Protein AF-0000000076656891 (afdb_homodimer)

Foldseek 3Di:
DDDVVLLVVLLVVLVVLLVLLVCLLVPVPVSCVLLVFDQDDDDVVNVVSNVCSNVSSVVSNVLSVVLNVQSVVVQLLSNLVSLVVVLVVLVVVLCCCCPVRNDRNCVSVVCNVVSVVSSCVSNPVD/DDDVVLLVVLLVVLVVLLVLLVCLLPPVPVSCVLLVFDQDDDDVVNVVSNVCSNVSSVVSNVLSVVLNVQSVVVQLLSNLVSLVVVLVVLVVVLCCCCPVRNDRNCVSVVCNVVSVVSSCVSNPVD

Secondary structure (DSSP, 8-state):
---HHHHHHHHHHHHHHHHHHHHHHH-HHHHHHHTT-----SHHHHHHHHHHHHHHHHHHHHHHHHHHHHHTT--HHHHHHHHHHHHHHHHHHHHIIIIIISS-THHHHTHHHHHHHHHHHHTT--/---HHHHHHHHHHHHHHHHHHHHHHH-HHHHHHHTT-----SHHHHHHHHHHHHHHHHHHHHHHHHHHHHHTT--HHHHHHHHHHHHHHHHHHHHIIIIIISS-THHHHTHHHHHHHHHHHHTT--

InterPro domains:
  IPR025363 Protein of unknown function DUF4267 [PF14087] (14-121)

Organism: Fusarium proliferatum (strain ET1) (NCBI:txid1227346)

Sequence (252 aa):
MSHPIIFNGSLGLGLMIVGLGLNAILRPNDHLQRLEFPIPTEPLAKKFSLALMRIWGIRNITVGVLISIIWTIGDENLMAKALSAALAMPITDGFVSRIIIGGGETQHWVFPPLLVVMIVGLFGYFMSHPIIFNGSLGLGLMIVGLGLNAILRPNDHLQRLEFPIPTEPLAKKFSLALMRIWGIRNITVGVLISIIWTIGDENLMAKALSAALAMPITDGFVSRIIIGGGETQHWVFPPLLVVMIVGLFGYF

Structure (mmCIF, N/CA/C/O backbone):
data_AF-0000000076656891-model_v1
#
loop_
_entity.id
_entity.type
_entity.pdbx_description
1 polymer 'Related to integral membrane protein'
#
loop_
_atom_site.group_PDB
_atom_site.id
_atom_site.type_symbol
_atom_site.label_atom_id
_atom_site.label_alt_id
_atom_site.label_comp_id
_atom_site.label_asym_id
_atom_site.label_entity_id
_atom_site.label_seq_id
_atom_site.pdbx_PDB_ins_code
_atom_site.Cartn_x
_atom_site.Cartn_y
_atom_site.Cartn_z
_atom_site.occupancy
_atom_site.B_iso_or_equiv
_atom_site.auth_seq_id
_atom_site.auth_comp_id
_atom_site.auth_asym_id
_atom_site.auth_atom_id
_atom_site.pdbx_PDB_model_num
ATOM 1 N N . MET A 1 1 ? 18.641 -15.844 -19 1 81.94 1 MET A N 1
ATOM 2 C CA . MET A 1 1 ? 19.609 -16.078 -17.938 1 81.94 1 MET A CA 1
ATOM 3 C C . MET A 1 1 ? 18.969 -15.914 -16.578 1 81.94 1 MET A C 1
ATOM 5 O O . MET A 1 1 ? 18.078 -15.07 -16.391 1 81.94 1 MET A O 1
ATOM 9 N N . SER A 1 2 ? 19.234 -16.797 -15.688 1 92.88 2 SER A N 1
ATOM 10 C CA . SER A 1 2 ? 18.719 -16.75 -14.32 1 92.88 2 SER A CA 1
ATOM 11 C C . SER A 1 2 ? 19.5 -15.742 -13.477 1 92.88 2 SER A C 1
ATOM 13 O O . SER A 1 2 ? 20.688 -15.523 -13.703 1 92.88 2 SER A O 1
ATOM 15 N N . HIS A 1 3 ? 18.844 -15.016 -12.609 1 97.69 3 HIS A N 1
ATOM 16 C CA . HIS A 1 3 ? 19.438 -14.016 -11.727 1 97.69 3 HIS A CA 1
ATOM 17 C C . HIS A 1 3 ? 19.109 -14.32 -10.266 1 97.69 3 HIS A C 1
ATOM 19 O O . HIS A 1 3 ? 18.391 -13.562 -9.625 1 97.69 3 HIS A O 1
ATOM 25 N N . PRO A 1 4 ? 19.734 -15.367 -9.656 1 97.31 4 PRO A N 1
ATOM 26 C CA . PRO A 1 4 ? 19.359 -15.773 -8.297 1 97.31 4 PRO A CA 1
ATOM 27 C C . PRO A 1 4 ? 19.656 -14.695 -7.258 1 97.31 4 PRO A C 1
ATOM 29 O O . PRO A 1 4 ? 18.922 -14.562 -6.277 1 97.31 4 PRO A O 1
ATOM 32 N N . ILE A 1 5 ? 20.75 -13.992 -7.426 1 97.69 5 ILE A N 1
ATOM 33 C CA . ILE A 1 5 ? 21.078 -12.938 -6.473 1 97.69 5 ILE A CA 1
ATOM 34 C C . ILE A 1 5 ? 20.031 -11.844 -6.523 1 97.69 5 ILE A C 1
ATOM 36 O O . ILE A 1 5 ? 19.516 -11.406 -5.488 1 97.69 5 ILE A O 1
ATOM 40 N N . ILE A 1 6 ? 19.703 -11.383 -7.754 1 98.5 6 ILE A N 1
ATOM 41 C CA . ILE A 1 6 ? 18.688 -10.336 -7.922 1 98.5 6 ILE A CA 1
ATOM 42 C C . ILE A 1 6 ? 17.328 -10.844 -7.441 1 98.5 6 ILE A C 1
ATOM 44 O O . ILE A 1 6 ? 16.625 -10.141 -6.723 1 98.5 6 ILE A O 1
ATOM 48 N N . PHE A 1 7 ? 17.031 -12.078 -7.738 1 98.69 7 PHE A N 1
ATOM 49 C CA . PHE A 1 7 ? 15.742 -12.656 -7.363 1 98.69 7 PHE A CA 1
ATOM 50 C C . PHE A 1 7 ? 15.609 -12.734 -5.848 1 98.69 7 PHE A C 1
ATOM 52 O O . PHE A 1 7 ? 14.609 -12.281 -5.285 1 98.69 7 PHE A O 1
ATOM 59 N N . ASN A 1 8 ? 16.609 -13.266 -5.16 1 98.56 8 ASN A N 1
ATOM 60 C CA . ASN A 1 8 ? 16.547 -13.359 -3.707 1 98.56 8 ASN A CA 1
ATOM 61 C C . ASN A 1 8 ? 16.641 -11.984 -3.053 1 98.56 8 ASN A C 1
ATOM 63 O O . ASN A 1 8 ? 16.109 -11.773 -1.958 1 98.56 8 ASN A O 1
ATOM 67 N N . GLY A 1 9 ? 17.344 -11.023 -3.75 1 98.62 9 GLY A N 1
ATOM 68 C CA . GLY A 1 9 ? 17.359 -9.648 -3.291 1 98.62 9 GLY A CA 1
ATOM 69 C C . GLY A 1 9 ? 15.969 -9.023 -3.238 1 98.62 9 GLY A C 1
ATOM 70 O O . GLY A 1 9 ? 15.719 -8.141 -2.42 1 98.62 9 GLY A O 1
ATOM 71 N N . SER A 1 10 ? 15.07 -9.469 -4.117 1 98.56 10 SER A N 1
ATOM 72 C CA . SER A 1 10 ? 13.703 -8.969 -4.105 1 98.56 10 SER A CA 1
ATOM 73 C C . SER A 1 10 ? 13 -9.32 -2.799 1 98.56 10 SER A C 1
ATOM 75 O O . SER A 1 10 ? 12.18 -8.539 -2.303 1 98.56 10 SER A O 1
ATOM 77 N N . LEU A 1 11 ? 13.266 -10.523 -2.234 1 98.62 11 LEU A N 1
ATOM 78 C CA . LEU A 1 11 ? 12.75 -10.859 -0.912 1 98.62 11 LEU A CA 1
ATOM 79 C C . LEU A 1 11 ? 13.289 -9.898 0.141 1 98.62 11 LEU A C 1
ATOM 81 O O . LEU A 1 11 ? 12.555 -9.461 1.03 1 98.62 11 LEU A O 1
ATOM 85 N N . GLY A 1 12 ? 14.586 -9.617 0.028 1 98.44 12 GLY A N 1
ATOM 86 C CA . GLY A 1 12 ? 15.18 -8.633 0.92 1 98.44 12 GLY A CA 1
ATOM 87 C C . GLY A 1 12 ? 14.492 -7.285 0.87 1 98.44 12 GLY A C 1
ATOM 88 O O . GLY A 1 12 ? 14.242 -6.668 1.908 1 98.44 12 GLY A O 1
ATOM 89 N N . LEU A 1 13 ? 14.164 -6.836 -0.329 1 98.12 13 LEU A N 1
ATOM 90 C CA . LEU A 1 13 ? 13.461 -5.574 -0.501 1 98.12 13 LEU A CA 1
ATOM 91 C C . LEU A 1 13 ? 12.07 -5.641 0.121 1 98.12 13 LEU A C 1
ATOM 93 O O . LEU A 1 13 ? 11.625 -4.691 0.768 1 98.12 13 LEU A O 1
ATOM 97 N N . GLY A 1 14 ? 11.375 -6.773 -0.114 1 98.44 14 GLY A N 1
ATOM 98 C CA . GLY A 1 14 ? 10.078 -6.965 0.515 1 98.44 14 GLY A CA 1
ATOM 99 C C . GLY A 1 14 ? 10.133 -6.883 2.029 1 98.44 14 GLY A C 1
ATOM 100 O O . GLY A 1 14 ? 9.305 -6.211 2.648 1 98.44 14 GLY A O 1
ATOM 101 N N . LEU A 1 15 ? 11.102 -7.504 2.631 1 98.69 15 LEU A N 1
ATOM 102 C CA . LEU A 1 15 ? 11.242 -7.508 4.082 1 98.69 15 LEU A CA 1
ATOM 103 C C . LEU A 1 15 ? 11.641 -6.125 4.594 1 98.69 15 LEU A C 1
ATOM 105 O O . LEU A 1 15 ? 11.227 -5.719 5.68 1 98.69 15 LEU A O 1
ATOM 109 N N . MET A 1 16 ? 12.469 -5.457 3.826 1 98.25 16 MET A N 1
ATOM 110 C CA . MET A 1 16 ? 12.836 -4.09 4.188 1 98.25 16 MET A CA 1
ATOM 111 C C . MET A 1 16 ? 11.602 -3.193 4.246 1 98.25 16 MET A C 1
ATOM 113 O O . MET A 1 16 ? 11.438 -2.414 5.188 1 98.25 16 MET A O 1
ATOM 117 N N . ILE A 1 17 ? 10.75 -3.334 3.262 1 98.38 17 ILE A N 1
ATOM 118 C CA . ILE A 1 17 ? 9.562 -2.49 3.209 1 98.38 17 ILE A CA 1
ATOM 119 C C . ILE A 1 17 ? 8.633 -2.84 4.367 1 98.38 17 ILE A C 1
ATOM 121 O O . ILE A 1 17 ? 7.977 -1.96 4.938 1 98.38 17 ILE A O 1
ATOM 125 N N . VAL A 1 18 ? 8.555 -4.078 4.758 1 98.88 18 VAL A N 1
ATOM 126 C CA . VAL A 1 18 ? 7.812 -4.488 5.949 1 98.88 18 VAL A CA 1
ATOM 127 C C . VAL A 1 18 ? 8.406 -3.811 7.184 1 98.88 18 VAL A C 1
ATOM 129 O O . VAL A 1 18 ? 7.668 -3.27 8.016 1 98.88 18 VAL A O 1
ATOM 132 N N . GLY A 1 19 ? 9.703 -3.838 7.305 1 98.69 19 GLY A N 1
ATOM 133 C CA . GLY A 1 19 ? 10.375 -3.189 8.422 1 98.69 19 GLY A CA 1
ATOM 134 C C . GLY A 1 19 ? 10.102 -1.699 8.5 1 98.69 19 GLY A C 1
ATOM 135 O O . GLY A 1 19 ? 9.883 -1.157 9.586 1 98.69 19 GLY A O 1
ATOM 136 N N . LEU A 1 20 ? 10.125 -1.054 7.371 1 98.31 20 LEU A N 1
ATOM 137 C CA . LEU A 1 20 ? 9.82 0.373 7.332 1 98.31 20 LEU A CA 1
ATOM 138 C C . LEU A 1 20 ? 8.391 0.634 7.773 1 98.31 20 LEU A C 1
ATOM 140 O O . LEU A 1 20 ? 8.117 1.602 8.492 1 98.31 20 LEU A O 1
ATOM 144 N N . GLY A 1 21 ? 7.5 -0.23 7.324 1 98.75 21 GLY A N 1
ATOM 145 C CA . GLY A 1 21 ? 6.117 -0.102 7.746 1 98.75 21 GLY A CA 1
ATOM 146 C C . GLY A 1 21 ? 5.934 -0.246 9.25 1 98.75 21 GLY A C 1
ATOM 147 O O . GLY A 1 21 ? 5.195 0.522 9.867 1 98.75 21 GLY A O 1
ATOM 148 N N . LEU A 1 22 ? 6.574 -1.246 9.805 1 98.81 22 LEU A N 1
ATOM 149 C CA . LEU A 1 22 ? 6.512 -1.453 11.25 1 98.81 22 LEU A CA 1
ATOM 150 C C . LEU A 1 22 ? 7.055 -0.239 11.992 1 98.81 22 LEU A C 1
ATOM 152 O O . LEU A 1 22 ? 6.473 0.192 12.992 1 98.81 22 LEU A O 1
ATOM 156 N N . ASN A 1 23 ? 8.156 0.319 11.523 1 98.62 23 ASN A N 1
ATOM 157 C CA . ASN A 1 23 ? 8.727 1.501 12.164 1 98.62 23 ASN A CA 1
ATOM 158 C C . ASN A 1 23 ? 7.754 2.676 12.141 1 98.62 23 ASN A C 1
ATOM 160 O O . ASN A 1 23 ? 7.594 3.377 13.141 1 98.62 23 ASN A O 1
ATOM 164 N N . ALA A 1 24 ? 7.117 2.922 11.016 1 98.62 24 ALA A N 1
ATOM 165 C CA . ALA A 1 24 ? 6.18 4.035 10.883 1 98.62 24 ALA A CA 1
ATOM 166 C C . ALA A 1 24 ? 5.008 3.885 11.844 1 98.62 24 ALA A C 1
ATOM 168 O O . ALA A 1 24 ? 4.516 4.875 12.391 1 98.62 24 ALA A O 1
ATOM 169 N N . ILE A 1 25 ? 4.57 2.67 12.078 1 98.62 25 ILE A N 1
ATOM 170 C CA . ILE A 1 25 ? 3.424 2.414 12.938 1 98.62 25 ILE A CA 1
ATOM 171 C C . ILE A 1 25 ? 3.836 2.559 14.406 1 98.62 25 ILE A C 1
ATOM 173 O O . ILE A 1 25 ? 3.109 3.15 15.203 1 98.62 25 ILE A O 1
ATOM 177 N N . LEU A 1 26 ? 5.031 2.09 14.781 1 98.44 26 LEU A N 1
ATOM 178 C CA . LEU A 1 26 ? 5.441 2.018 16.172 1 98.44 26 LEU A CA 1
ATOM 179 C C . LEU A 1 26 ? 6.125 3.311 16.609 1 98.44 26 LEU A C 1
ATOM 181 O O . LEU A 1 26 ? 6.023 3.713 17.766 1 98.44 26 LEU A O 1
ATOM 185 N N . ARG A 1 27 ? 6.832 3.967 15.688 1 98.56 27 ARG A N 1
ATOM 186 C CA . ARG A 1 27 ? 7.574 5.191 15.977 1 98.56 27 ARG A CA 1
ATOM 187 C C . ARG A 1 27 ? 7.309 6.25 14.906 1 98.56 27 ARG A C 1
ATOM 189 O O . ARG A 1 27 ? 8.234 6.711 14.242 1 98.56 27 ARG A O 1
ATOM 196 N N . PRO A 1 28 ? 6.027 6.715 14.898 1 98.19 28 PRO A N 1
ATOM 197 C CA . PRO A 1 28 ? 5.617 7.594 13.797 1 98.19 28 PRO A CA 1
ATOM 198 C C . PRO A 1 28 ? 6.43 8.883 13.734 1 98.19 28 PRO A C 1
ATOM 200 O O . PRO A 1 28 ? 6.836 9.312 12.656 1 98.19 28 PRO A O 1
ATOM 203 N N . ASN A 1 29 ? 6.777 9.523 14.914 1 97.5 29 ASN A N 1
ATOM 204 C CA . ASN A 1 29 ? 7.527 10.773 14.891 1 97.5 29 ASN A CA 1
ATOM 205 C C . ASN A 1 29 ? 8.961 10.562 14.414 1 97.5 29 ASN A C 1
ATOM 207 O O . ASN A 1 29 ? 9.5 11.375 13.664 1 97.5 29 ASN A O 1
ATOM 211 N N . ASP A 1 30 ? 9.555 9.523 14.836 1 97.81 30 ASP A N 1
ATOM 212 C CA . ASP A 1 30 ? 10.898 9.188 14.375 1 97.81 30 ASP A CA 1
ATOM 213 C C . ASP A 1 30 ? 10.922 8.969 12.867 1 97.81 30 ASP A C 1
ATOM 215 O O . ASP A 1 30 ? 11.844 9.43 12.18 1 97.81 30 ASP A O 1
ATOM 219 N N . HIS A 1 31 ? 9.906 8.25 12.359 1 97.56 31 HIS A N 1
ATOM 220 C CA . HIS A 1 31 ? 9.836 7.949 10.93 1 97.56 31 HIS A CA 1
ATOM 221 C C . HIS A 1 31 ? 9.672 9.219 10.109 1 97.56 31 HIS A C 1
ATOM 223 O O . HIS A 1 31 ? 10.344 9.406 9.094 1 97.56 31 HIS A O 1
ATOM 229 N N . LEU A 1 32 ? 8.828 10.07 10.57 1 96.75 32 LEU A N 1
ATOM 230 C CA . LEU A 1 32 ? 8.625 11.344 9.891 1 96.75 32 LEU A CA 1
ATOM 231 C C . LEU A 1 32 ? 9.914 12.156 9.844 1 96.75 32 LEU A C 1
ATOM 233 O O . LEU A 1 32 ? 10.258 12.727 8.812 1 96.75 32 LEU A O 1
ATOM 237 N N . GLN A 1 33 ? 10.57 12.211 10.977 1 96.06 33 GLN A N 1
ATOM 238 C CA . GLN A 1 33 ? 11.805 12.977 11.07 1 96.06 33 GLN A CA 1
ATOM 239 C C . GLN A 1 33 ? 12.852 12.461 10.086 1 96.06 33 GLN A C 1
ATOM 241 O O . GLN A 1 33 ? 13.539 13.242 9.43 1 96.06 33 GLN A O 1
ATOM 246 N N . ARG A 1 34 ? 12.977 11.211 9.969 1 94.94 34 ARG A N 1
ATOM 247 C CA . ARG A 1 34 ? 13.93 10.594 9.062 1 94.94 34 ARG A CA 1
ATOM 248 C C . ARG A 1 34 ? 13.586 10.906 7.609 1 94.94 34 ARG A C 1
ATOM 250 O O . ARG A 1 34 ? 14.477 10.992 6.758 1 94.94 34 ARG A O 1
ATOM 257 N N . LEU A 1 35 ? 12.312 11.07 7.355 1 95.31 35 LEU A N 1
ATOM 258 C CA . LEU A 1 35 ? 11.859 11.398 6.008 1 95.31 35 LEU A CA 1
ATOM 259 C C . LEU A 1 35 ? 11.844 12.906 5.789 1 95.31 35 LEU A C 1
ATOM 261 O O . LEU A 1 35 ? 11.43 13.383 4.73 1 95.31 35 LEU A O 1
ATOM 265 N N . GLU A 1 36 ? 12.227 13.656 6.832 1 96.31 36 GLU A N 1
ATOM 266 C CA . GLU A 1 36 ? 12.297 15.117 6.797 1 96.31 36 GLU A CA 1
ATOM 267 C C . GLU A 1 36 ? 10.906 15.734 6.672 1 96.31 36 GLU A C 1
ATOM 269 O O . GLU A 1 36 ? 10.742 16.781 6.035 1 96.31 36 GLU A O 1
ATOM 274 N N . PHE A 1 37 ? 9.93 15 7.137 1 96.19 37 PHE A N 1
ATOM 275 C CA . PHE A 1 37 ? 8.602 15.578 7.32 1 96.19 37 PHE A CA 1
ATOM 276 C C . PHE A 1 37 ? 8.539 16.391 8.609 1 96.19 37 PHE A C 1
ATOM 278 O O . PHE A 1 37 ? 9.172 16.031 9.602 1 96.19 37 PHE A O 1
ATOM 285 N N . PRO A 1 38 ? 7.793 17.438 8.555 1 96.38 38 PRO A N 1
ATOM 286 C CA . PRO A 1 38 ? 7.609 18.156 9.828 1 96.38 38 PRO A CA 1
ATOM 287 C C . PRO A 1 38 ? 6.82 17.328 10.844 1 96.38 38 PRO A C 1
ATOM 289 O O . PRO A 1 38 ? 5.977 16.516 10.469 1 96.38 38 PRO A O 1
ATOM 292 N N . ILE A 1 39 ? 7.121 17.547 12.109 1 96.62 39 ILE A N 1
ATOM 293 C CA . ILE A 1 39 ? 6.328 16.984 13.203 1 96.62 39 ILE A CA 1
ATOM 294 C C . ILE A 1 39 ? 5.309 18.016 13.68 1 96.62 39 ILE A C 1
ATOM 296 O O . ILE A 1 39 ? 5.664 18.969 14.375 1 96.62 39 ILE A O 1
ATOM 300 N N . PRO A 1 40 ? 4.078 17.75 13.336 1 96.25 40 PRO A N 1
ATOM 301 C CA . PRO A 1 40 ? 3.102 18.797 13.625 1 96.25 40 PRO A CA 1
ATOM 302 C C . PRO A 1 40 ? 2.701 18.844 15.102 1 96.25 40 PRO A C 1
ATOM 304 O O . PRO A 1 40 ? 2.646 17.797 15.758 1 96.25 40 PRO A O 1
ATOM 307 N N . THR A 1 41 ? 2.35 20.078 15.555 1 94.44 41 THR A N 1
ATOM 308 C CA . THR A 1 41 ? 1.871 20.281 16.922 1 94.44 41 THR A CA 1
ATOM 309 C C . THR A 1 41 ? 0.4 20.688 16.922 1 94.44 41 THR A C 1
ATOM 311 O O . THR A 1 41 ? -0.301 20.484 17.906 1 94.44 41 THR A O 1
ATOM 314 N N . GLU A 1 42 ? -0.092 21.25 15.773 1 96.19 42 GLU A N 1
ATOM 315 C CA . GLU A 1 42 ? -1.498 21.625 15.672 1 96.19 42 GLU A CA 1
ATOM 316 C C . GLU A 1 42 ? -2.395 20.391 15.586 1 96.19 42 GLU A C 1
ATOM 318 O O . GLU A 1 42 ? -2.055 19.406 14.914 1 96.19 42 GLU A O 1
ATOM 323 N N . PRO A 1 43 ? -3.52 20.453 16.219 1 95.44 43 PRO A N 1
ATOM 324 C CA . PRO A 1 43 ? -4.336 19.266 16.438 1 95.44 43 PRO A CA 1
ATOM 325 C C . PRO A 1 43 ? -4.699 18.562 15.125 1 95.44 43 PRO A C 1
ATOM 327 O O . PRO A 1 43 ? -4.496 17.344 14.992 1 95.44 43 PRO A O 1
ATOM 330 N N . LEU A 1 44 ? -5.203 19.266 14.164 1 96.44 44 LEU A N 1
ATOM 331 C CA . LEU A 1 44 ? -5.656 18.625 12.938 1 96.44 44 LEU A CA 1
ATOM 332 C C . LEU A 1 44 ? -4.473 18.094 12.133 1 96.44 44 LEU A C 1
ATOM 334 O O . LEU A 1 44 ? -4.543 17 11.555 1 96.44 44 LEU A O 1
ATOM 338 N N . ALA A 1 45 ? -3.391 18.844 12.086 1 96.94 45 ALA A N 1
ATOM 339 C CA . ALA A 1 45 ? -2.188 18.391 11.398 1 96.94 45 ALA A CA 1
ATOM 340 C C . ALA A 1 45 ? -1.609 17.141 12.078 1 96.94 45 ALA A C 1
ATOM 342 O O . ALA A 1 45 ? -1.117 16.234 11.406 1 96.94 45 ALA A O 1
ATOM 343 N N . LYS A 1 46 ? -1.671 17.125 13.352 1 96.5 46 LYS A N 1
ATOM 344 C CA . LYS A 1 46 ? -1.214 15.969 14.117 1 96.5 46 LYS A CA 1
ATOM 345 C C . LYS A 1 46 ? -2.053 14.734 13.789 1 96.5 46 LYS A C 1
ATOM 347 O O . LYS A 1 46 ? -1.514 13.641 13.625 1 96.5 46 LYS A O 1
ATOM 352 N N . LYS A 1 47 ? -3.32 14.93 13.719 1 96.19 47 LYS A N 1
ATOM 353 C CA . LYS A 1 47 ? -4.227 13.836 13.367 1 96.19 47 LYS A CA 1
ATOM 354 C C . LYS A 1 47 ? -3.885 13.25 12 1 96.19 47 LYS A C 1
ATOM 356 O O . LYS A 1 47 ? -3.787 12.031 11.852 1 96.19 47 LYS A O 1
ATOM 361 N N . PHE A 1 48 ? -3.703 14.148 11.031 1 96.5 48 PHE A N 1
ATOM 362 C CA . PHE A 1 48 ? -3.418 13.68 9.68 1 96.5 48 PHE A CA 1
ATOM 363 C C . PHE A 1 48 ? -2.029 13.055 9.602 1 96.5 48 PHE A C 1
ATOM 365 O O . PHE A 1 48 ? -1.809 12.117 8.844 1 96.5 48 PHE A O 1
ATOM 372 N N . SER A 1 49 ? -1.132 13.609 10.391 1 97.56 49 SER A N 1
ATOM 373 C CA . SER A 1 49 ? 0.208 13.031 10.414 1 97.56 49 SER A CA 1
ATOM 374 C C . SER A 1 49 ? 0.19 11.617 10.984 1 97.56 49 SER A C 1
ATOM 376 O O . SER A 1 49 ? 0.844 10.719 10.453 1 97.56 49 SER A O 1
ATOM 378 N N . LEU A 1 50 ? -0.524 11.375 12.008 1 97.81 50 LEU A N 1
ATOM 379 C CA . LEU A 1 50 ? -0.631 10.055 12.617 1 97.81 50 LEU A CA 1
ATOM 380 C C . LEU A 1 50 ? -1.381 9.094 11.695 1 97.81 50 LEU A C 1
ATOM 382 O O . LEU A 1 50 ? -0.993 7.93 11.555 1 97.81 50 LEU A O 1
ATOM 386 N N . ALA A 1 51 ? -2.457 9.555 11.117 1 98.19 51 ALA A N 1
ATOM 387 C CA . ALA A 1 51 ? -3.18 8.75 10.133 1 98.19 51 ALA A CA 1
ATOM 388 C C . ALA A 1 51 ? -2.262 8.328 8.992 1 98.19 51 ALA A C 1
ATOM 390 O O . ALA A 1 51 ? -2.252 7.164 8.594 1 98.19 51 ALA A O 1
ATOM 391 N N . LEU A 1 52 ? -1.482 9.297 8.484 1 98 52 LEU A N 1
ATOM 392 C CA . LEU A 1 52 ? -0.537 9.031 7.402 1 98 52 LEU A CA 1
ATOM 393 C C . LEU A 1 52 ? 0.437 7.926 7.793 1 98 52 LEU A C 1
ATOM 395 O O . LEU A 1 52 ? 0.647 6.984 7.027 1 98 52 LEU A O 1
ATOM 399 N N . MET A 1 53 ? 0.984 7.891 8.953 1 98.69 53 MET A N 1
ATOM 400 C CA . MET A 1 53 ? 1.999 6.93 9.375 1 98.69 53 MET A CA 1
ATOM 401 C C . MET A 1 53 ? 1.396 5.539 9.531 1 98.69 53 MET A C 1
ATOM 403 O O . MET A 1 53 ? 2.004 4.543 9.125 1 98.69 53 MET A O 1
ATOM 407 N N . ARG A 1 54 ? 0.214 5.461 10.062 1 98.75 54 ARG A N 1
ATOM 408 C CA . ARG A 1 54 ? -0.426 4.16 10.234 1 98.75 54 ARG A CA 1
ATOM 409 C C . ARG A 1 54 ? -0.846 3.578 8.891 1 98.75 54 ARG A C 1
ATOM 411 O O . ARG A 1 54 ? -0.626 2.395 8.617 1 98.75 54 ARG A O 1
ATOM 418 N N . ILE A 1 55 ? -1.44 4.41 8.055 1 98.69 55 ILE A N 1
ATOM 419 C CA . ILE A 1 55 ? -1.959 3.986 6.762 1 98.69 55 ILE A CA 1
ATOM 420 C C . ILE A 1 55 ? -0.799 3.66 5.824 1 98.69 55 ILE A C 1
ATOM 422 O O . ILE A 1 55 ? -0.826 2.645 5.121 1 98.69 55 ILE A O 1
ATOM 426 N N . TRP A 1 56 ? 0.22 4.508 5.828 1 98.56 56 TRP A N 1
ATOM 427 C CA . TRP A 1 56 ? 1.457 4.246 5.102 1 98.56 56 TRP A CA 1
ATOM 428 C C . TRP A 1 56 ? 2.104 2.949 5.578 1 98.56 56 TRP A C 1
ATOM 430 O O . TRP A 1 56 ? 2.5 2.109 4.766 1 98.56 56 TRP A O 1
ATOM 440 N N . GLY A 1 57 ? 2.188 2.764 6.844 1 98.88 57 GLY A N 1
ATOM 441 C CA . GLY A 1 57 ? 2.834 1.6 7.43 1 98.88 57 GLY A CA 1
ATOM 442 C C . GLY A 1 57 ? 2.176 0.291 7.035 1 98.88 57 GLY A C 1
ATOM 443 O O . GLY A 1 57 ? 2.85 -0.635 6.578 1 98.88 57 GLY A O 1
ATOM 444 N N . ILE A 1 58 ? 0.866 0.192 7.168 1 98.94 58 ILE A N 1
ATOM 445 C CA . ILE A 1 58 ? 0.175 -1.069 6.93 1 98.94 58 ILE A CA 1
ATOM 446 C C . ILE A 1 58 ? 0.244 -1.422 5.445 1 98.94 58 ILE A C 1
ATOM 448 O O . ILE A 1 58 ? 0.333 -2.598 5.086 1 98.94 58 ILE A O 1
ATOM 452 N N . ARG A 1 59 ? 0.208 -0.423 4.602 1 98.94 59 ARG A N 1
ATOM 453 C CA . ARG A 1 59 ? 0.273 -0.706 3.17 1 98.94 59 ARG A CA 1
ATOM 454 C C . ARG A 1 59 ? 1.676 -1.143 2.76 1 98.94 59 ARG A C 1
ATOM 456 O O . ARG A 1 59 ? 1.836 -1.975 1.865 1 98.94 59 ARG A O 1
ATOM 463 N N . ASN A 1 60 ? 2.725 -0.557 3.42 1 98.94 60 ASN A N 1
ATOM 464 C CA . ASN A 1 60 ? 4.07 -1.063 3.174 1 98.94 60 ASN A CA 1
ATOM 465 C C . ASN A 1 60 ? 4.223 -2.506 3.65 1 98.94 60 ASN A C 1
ATOM 467 O O . ASN A 1 60 ? 4.832 -3.328 2.967 1 98.94 60 ASN A O 1
ATOM 471 N N . ILE A 1 61 ? 3.684 -2.816 4.762 1 98.94 61 ILE A N 1
ATOM 472 C CA . ILE A 1 61 ? 3.703 -4.191 5.25 1 98.94 61 ILE A CA 1
ATOM 473 C C . ILE A 1 61 ? 2.984 -5.102 4.258 1 98.94 61 ILE A C 1
ATOM 475 O O . ILE A 1 61 ? 3.504 -6.152 3.881 1 98.94 61 ILE A O 1
ATOM 479 N N . THR A 1 62 ? 1.815 -4.68 3.828 1 98.94 62 THR A N 1
ATOM 480 C CA . THR A 1 62 ? 1.026 -5.473 2.895 1 98.94 62 THR A CA 1
ATOM 481 C C . THR A 1 62 ? 1.8 -5.715 1.601 1 98.94 62 THR A C 1
ATOM 483 O O . THR A 1 62 ? 1.914 -6.855 1.143 1 98.94 62 THR A O 1
ATOM 486 N N . VAL A 1 63 ? 2.4 -4.676 1.043 1 98.94 63 VAL A N 1
ATOM 487 C CA . VAL A 1 63 ? 3.141 -4.805 -0.208 1 98.94 63 VAL A CA 1
ATOM 488 C C . VAL A 1 63 ? 4.352 -5.707 -0.002 1 98.94 63 VAL A C 1
ATOM 490 O O . VAL A 1 63 ? 4.641 -6.57 -0.836 1 98.94 63 VAL A O 1
ATOM 493 N N . GLY A 1 64 ? 5.066 -5.555 1.101 1 98.94 64 GLY A N 1
ATOM 494 C CA . GLY A 1 64 ? 6.199 -6.422 1.388 1 98.94 64 GLY A CA 1
ATOM 495 C C . GLY A 1 64 ? 5.812 -7.883 1.511 1 98.94 64 GLY A C 1
ATOM 496 O O . GLY A 1 64 ? 6.52 -8.766 1.016 1 98.94 64 GLY A O 1
ATOM 497 N N . VAL A 1 65 ? 4.723 -8.148 2.123 1 98.94 65 VAL A N 1
ATOM 498 C CA . VAL A 1 65 ? 4.227 -9.508 2.283 1 98.94 65 VAL A CA 1
ATOM 499 C C . VAL A 1 65 ? 3.822 -10.078 0.923 1 98.94 65 VAL A C 1
ATOM 501 O O . VAL A 1 65 ? 4.117 -11.234 0.612 1 98.94 65 VAL A O 1
ATOM 504 N N . LEU A 1 66 ? 3.176 -9.266 0.081 1 98.94 66 LEU A N 1
ATOM 505 C CA . LEU A 1 66 ? 2.777 -9.719 -1.246 1 98.94 66 LEU A CA 1
ATOM 506 C C . LEU A 1 66 ? 3.998 -10.047 -2.098 1 98.94 66 LEU A C 1
ATOM 508 O O . LEU A 1 66 ? 4.004 -11.047 -2.824 1 98.94 66 LEU A O 1
ATOM 512 N N . ILE A 1 67 ? 5.023 -9.219 -1.979 1 98.88 67 ILE A N 1
ATOM 513 C CA . ILE A 1 67 ? 6.27 -9.492 -2.689 1 98.88 67 ILE A CA 1
ATOM 514 C C . ILE A 1 67 ? 6.867 -10.805 -2.203 1 98.88 67 ILE A C 1
ATOM 516 O O . ILE A 1 67 ? 7.324 -11.625 -3.008 1 98.88 67 ILE A O 1
ATOM 520 N N . SER A 1 68 ? 6.84 -11.055 -0.936 1 98.81 68 SER A N 1
ATOM 521 C CA . SER A 1 68 ? 7.367 -12.281 -0.356 1 98.81 68 SER A CA 1
ATOM 522 C C . SER A 1 68 ? 6.57 -13.5 -0.824 1 98.81 68 SER A C 1
ATOM 524 O O . SER A 1 68 ? 7.145 -14.555 -1.097 1 98.81 68 SER A O 1
ATOM 526 N N . ILE A 1 69 ? 5.273 -13.359 -0.889 1 98.69 69 ILE A N 1
ATOM 527 C CA . ILE A 1 69 ? 4.414 -14.43 -1.376 1 98.69 69 ILE A CA 1
ATOM 528 C C . ILE A 1 69 ? 4.758 -14.75 -2.83 1 98.69 69 ILE A C 1
ATOM 530 O O . ILE A 1 69 ? 4.914 -15.914 -3.197 1 98.69 69 ILE A O 1
ATOM 534 N N . ILE A 1 70 ? 4.922 -13.727 -3.643 1 98.81 70 ILE A N 1
ATOM 535 C CA . ILE A 1 70 ? 5.242 -13.898 -5.055 1 98.81 70 ILE A CA 1
ATOM 536 C C . ILE A 1 70 ? 6.617 -14.547 -5.195 1 98.81 70 ILE A C 1
ATOM 538 O O . ILE A 1 70 ? 6.832 -15.383 -6.078 1 98.81 70 ILE A O 1
ATOM 542 N N . TRP A 1 71 ? 7.531 -14.195 -4.285 1 98.69 71 TRP A N 1
ATOM 543 C CA . TRP A 1 71 ? 8.875 -14.758 -4.27 1 98.69 71 TRP A CA 1
ATOM 544 C C . TRP A 1 71 ? 8.828 -16.281 -4.152 1 98.69 71 TRP A C 1
ATOM 546 O O . TRP A 1 71 ? 9.633 -16.984 -4.77 1 98.69 71 TRP A O 1
ATOM 556 N N . THR A 1 72 ? 7.84 -16.859 -3.479 1 98.31 72 THR A N 1
ATOM 557 C CA . THR A 1 72 ? 7.773 -18.297 -3.25 1 98.31 72 THR A CA 1
ATOM 558 C C . THR A 1 72 ? 7.469 -19.031 -4.551 1 98.31 72 THR A C 1
ATOM 560 O O . THR A 1 72 ? 7.648 -20.25 -4.633 1 98.31 72 THR A O 1
ATOM 563 N N . ILE A 1 73 ? 6.98 -18.297 -5.547 1 97.94 73 ILE A N 1
ATOM 564 C CA . ILE A 1 73 ? 6.621 -18.906 -6.82 1 97.94 73 ILE A CA 1
ATOM 565 C C . ILE A 1 73 ? 7.883 -19.25 -7.609 1 97.94 73 ILE A C 1
ATOM 567 O O . ILE A 1 73 ? 7.875 -20.141 -8.461 1 97.94 73 ILE A O 1
ATOM 571 N N . GLY A 1 74 ? 8.945 -18.453 -7.41 1 98.06 74 GLY A N 1
ATOM 572 C CA . GLY A 1 74 ? 10.219 -18.734 -8.047 1 98.06 74 GLY A CA 1
ATOM 573 C C . GLY A 1 74 ? 10.273 -18.312 -9.5 1 98.06 74 GLY A C 1
ATOM 574 O O . GLY A 1 74 ? 11.086 -18.812 -10.273 1 98.06 74 GLY A O 1
ATOM 575 N N . ASP A 1 75 ? 9.336 -17.484 -9.984 1 98.38 75 ASP A N 1
ATOM 576 C CA . ASP A 1 75 ? 9.258 -17 -11.359 1 98.38 75 ASP A CA 1
ATOM 577 C C . ASP A 1 75 ? 9.805 -15.578 -11.484 1 98.38 75 ASP A C 1
ATOM 579 O O . ASP A 1 75 ? 9.219 -14.641 -10.938 1 98.38 75 ASP A O 1
ATOM 583 N N . GLU A 1 76 ? 10.922 -15.445 -12.172 1 98.69 76 GLU A N 1
ATOM 584 C CA . GLU A 1 76 ? 11.602 -14.156 -12.273 1 98.69 76 GLU A CA 1
ATOM 585 C C . GLU A 1 76 ? 10.758 -13.141 -13.023 1 98.69 76 GLU A C 1
ATOM 587 O O . GLU A 1 76 ? 10.758 -11.953 -12.68 1 98.69 76 GLU A O 1
ATOM 592 N N . ASN A 1 77 ? 10.062 -13.602 -14.062 1 98.62 77 ASN A N 1
ATOM 593 C CA . ASN A 1 77 ? 9.211 -12.672 -14.805 1 98.62 77 ASN A CA 1
ATOM 594 C C . ASN A 1 77 ? 8.094 -12.117 -13.922 1 98.62 77 ASN A C 1
ATOM 596 O O . ASN A 1 77 ? 7.805 -10.922 -13.969 1 98.62 77 ASN A O 1
ATOM 600 N N . LEU A 1 78 ? 7.516 -12.984 -13.102 1 98.56 78 LEU A N 1
ATOM 601 C CA . LEU A 1 78 ? 6.469 -12.57 -12.172 1 98.56 78 LEU A CA 1
ATOM 602 C C . LEU A 1 78 ? 7.016 -11.586 -11.148 1 98.56 78 LEU A C 1
ATOM 604 O O . LEU A 1 78 ? 6.367 -10.578 -10.836 1 98.56 78 LEU A O 1
ATOM 608 N N . MET A 1 79 ? 8.164 -11.852 -10.656 1 98.81 79 MET A N 1
ATOM 609 C CA . MET A 1 79 ? 8.781 -10.953 -9.688 1 98.81 79 MET A CA 1
ATOM 610 C C . MET A 1 79 ? 9.086 -9.602 -10.312 1 98.81 79 MET A C 1
ATOM 612 O O . MET A 1 79 ? 8.898 -8.562 -9.68 1 98.81 79 MET A O 1
ATOM 616 N N . ALA A 1 80 ? 9.578 -9.633 -11.586 1 98.94 80 ALA A N 1
ATOM 617 C CA . ALA A 1 80 ? 9.828 -8.375 -12.289 1 98.94 80 ALA A CA 1
ATOM 618 C C . ALA A 1 80 ? 8.555 -7.543 -12.398 1 98.94 80 ALA A C 1
ATOM 620 O O . ALA A 1 80 ? 8.578 -6.328 -12.18 1 98.94 80 ALA A O 1
ATOM 621 N N . LYS A 1 81 ? 7.48 -8.234 -12.688 1 98.88 81 LYS A N 1
ATOM 622 C CA . LYS A 1 81 ? 6.195 -7.543 -12.758 1 98.88 81 LYS A CA 1
ATOM 623 C C . LYS A 1 81 ? 5.809 -6.965 -11.398 1 98.88 81 LYS A C 1
ATOM 625 O O . LYS A 1 81 ? 5.336 -5.832 -11.305 1 98.88 81 LYS A O 1
ATOM 630 N N . ALA A 1 82 ? 6.008 -7.711 -10.367 1 98.94 82 ALA A N 1
ATOM 631 C CA . ALA A 1 82 ? 5.68 -7.266 -9.016 1 98.94 82 ALA A CA 1
ATOM 632 C C . ALA A 1 82 ? 6.516 -6.055 -8.609 1 98.94 82 ALA A C 1
ATOM 634 O O . ALA A 1 82 ? 5.988 -5.074 -8.086 1 98.94 82 ALA A O 1
ATOM 635 N N . LEU A 1 83 ? 7.781 -6.121 -8.898 1 98.94 83 LEU A N 1
ATOM 636 C CA . LEU A 1 83 ? 8.664 -5.012 -8.555 1 98.94 83 LEU A CA 1
ATOM 637 C C . LEU A 1 83 ? 8.328 -3.775 -9.383 1 98.94 83 LEU A C 1
ATOM 639 O O . LEU A 1 83 ? 8.461 -2.646 -8.906 1 98.94 83 LEU A O 1
ATOM 643 N N . SER A 1 84 ? 7.898 -3.975 -10.633 1 98.94 84 SER A N 1
ATOM 644 C CA . SER A 1 84 ? 7.457 -2.85 -11.453 1 98.94 84 SER A CA 1
ATOM 645 C C . SER A 1 84 ? 6.285 -2.121 -10.805 1 98.94 84 SER A C 1
ATOM 647 O O . SER A 1 84 ? 6.238 -0.889 -10.805 1 98.94 84 SER A O 1
ATOM 649 N N . ALA A 1 85 ? 5.383 -2.896 -10.258 1 98.88 85 ALA A N 1
ATOM 650 C CA . ALA A 1 85 ? 4.258 -2.289 -9.555 1 98.88 85 ALA A CA 1
ATOM 651 C C . ALA A 1 85 ? 4.734 -1.538 -8.312 1 98.88 85 ALA A C 1
ATOM 653 O O . ALA A 1 85 ? 4.293 -0.417 -8.047 1 98.88 85 ALA A O 1
ATOM 654 N N . ALA A 1 86 ? 5.648 -2.109 -7.574 1 98.81 86 ALA A N 1
ATOM 655 C CA . ALA A 1 86 ? 6.141 -1.522 -6.328 1 98.81 86 ALA A CA 1
ATOM 656 C C . ALA A 1 86 ? 6.98 -0.279 -6.605 1 98.81 86 ALA A C 1
ATOM 658 O O . ALA A 1 86 ? 7.105 0.597 -5.746 1 98.81 86 ALA A O 1
ATOM 659 N N . LEU A 1 87 ? 7.562 -0.186 -7.82 1 98.94 87 LEU A N 1
ATOM 660 C CA . LEU A 1 87 ? 8.406 0.928 -8.234 1 98.94 87 LEU A CA 1
ATOM 661 C C . LEU A 1 87 ? 7.645 2.246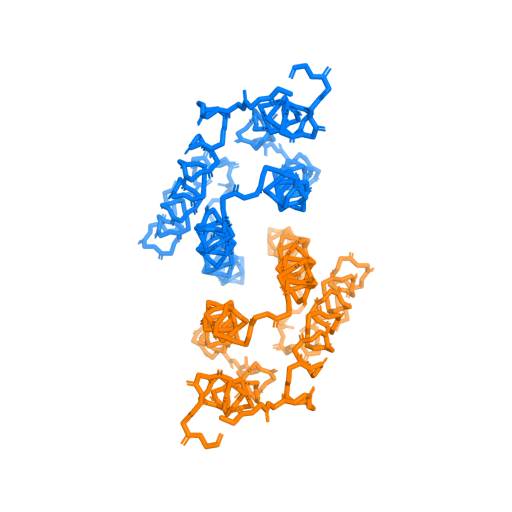 -8.172 1 98.94 87 LEU A C 1
ATOM 663 O O . LEU A 1 87 ? 8.227 3.295 -7.891 1 98.94 87 LEU A O 1
ATOM 667 N N . ALA A 1 88 ? 6.387 2.199 -8.32 1 98.88 88 ALA A N 1
ATOM 668 C CA . ALA A 1 88 ? 5.566 3.406 -8.352 1 98.88 88 ALA A CA 1
ATOM 669 C C . ALA A 1 88 ? 5.547 4.086 -6.984 1 98.88 88 ALA A C 1
ATOM 671 O O . ALA A 1 88 ? 5.383 5.305 -6.891 1 98.88 88 ALA A O 1
ATOM 672 N N . MET A 1 89 ? 5.793 3.332 -5.902 1 98.88 89 MET A N 1
ATOM 673 C CA . MET A 1 89 ? 5.641 3.846 -4.543 1 98.88 89 MET A CA 1
ATOM 674 C C . MET A 1 89 ? 6.758 4.828 -4.207 1 98.88 89 MET A C 1
ATOM 676 O O . MET A 1 89 ? 6.496 5.996 -3.908 1 98.88 89 MET A O 1
ATOM 680 N N . PRO A 1 90 ? 7.992 4.473 -4.336 1 98.81 90 PRO A N 1
ATOM 681 C CA . PRO A 1 90 ? 9.023 5.453 -3.996 1 98.81 90 PRO A CA 1
ATOM 682 C C . PRO A 1 90 ? 9.086 6.613 -4.984 1 98.81 90 PRO A C 1
ATOM 684 O O . PRO A 1 90 ? 9.492 7.723 -4.621 1 98.81 90 PRO A O 1
ATOM 687 N N . ILE A 1 91 ? 8.695 6.418 -6.266 1 98.88 91 ILE A N 1
ATOM 688 C CA . ILE A 1 91 ? 8.609 7.527 -7.207 1 98.88 91 ILE A CA 1
ATOM 689 C C . ILE A 1 91 ? 7.586 8.547 -6.711 1 98.88 91 ILE A C 1
ATOM 691 O O . ILE A 1 91 ? 7.895 9.734 -6.594 1 98.88 91 ILE A O 1
ATOM 695 N N . THR A 1 92 ? 6.422 8.078 -6.379 1 98.88 92 THR A N 1
ATOM 696 C CA . THR A 1 92 ? 5.348 8.945 -5.906 1 98.88 92 THR A CA 1
ATOM 697 C C . THR A 1 92 ? 5.723 9.594 -4.582 1 98.88 92 THR A C 1
ATOM 699 O O . THR A 1 92 ? 5.504 10.797 -4.391 1 98.88 92 THR A O 1
ATOM 702 N N . ASP A 1 93 ? 6.289 8.836 -3.633 1 98.75 93 ASP A N 1
ATOM 703 C CA . ASP A 1 93 ? 6.68 9.383 -2.338 1 98.75 93 ASP A CA 1
ATOM 704 C C . ASP A 1 93 ? 7.691 10.516 -2.5 1 98.75 93 ASP A C 1
ATOM 706 O O . ASP A 1 93 ? 7.641 11.508 -1.771 1 98.75 93 ASP A O 1
ATOM 710 N N . GLY A 1 94 ? 8.625 10.344 -3.439 1 98.69 94 GLY A N 1
ATOM 711 C CA . GLY A 1 94 ? 9.57 11.414 -3.699 1 98.69 94 GLY A CA 1
ATOM 712 C C . GLY A 1 94 ? 8.906 12.695 -4.184 1 98.69 94 GLY A C 1
ATOM 713 O O . GLY A 1 94 ? 9.273 13.789 -3.756 1 98.69 94 GLY A O 1
ATOM 714 N N . PHE A 1 95 ? 7.973 12.531 -5.07 1 98.75 95 PHE A N 1
ATOM 715 C CA . PHE A 1 95 ? 7.277 13.711 -5.57 1 98.75 95 PHE A CA 1
ATOM 716 C C . PHE A 1 95 ? 6.441 14.352 -4.469 1 98.75 95 PHE A C 1
ATOM 718 O O . PHE A 1 95 ? 6.332 15.578 -4.402 1 98.75 95 PHE A O 1
ATOM 725 N N . VAL A 1 96 ? 5.801 13.555 -3.613 1 98.62 96 VAL A N 1
ATOM 726 C CA . VAL A 1 96 ? 5.062 14.086 -2.471 1 98.62 96 VAL A CA 1
ATOM 727 C C . VAL A 1 96 ? 6.012 14.875 -1.566 1 98.62 96 VAL A C 1
ATOM 729 O O . VAL A 1 96 ? 5.699 15.992 -1.156 1 98.62 96 VAL A O 1
ATOM 732 N N . SER A 1 97 ? 7.164 14.289 -1.283 1 98.38 97 SER A N 1
ATOM 733 C CA . SER A 1 97 ? 8.148 14.938 -0.425 1 98.38 97 SER A CA 1
ATOM 734 C C . SER A 1 97 ? 8.648 16.25 -1.04 1 98.38 97 SER A C 1
ATOM 736 O O . SER A 1 97 ? 8.703 17.266 -0.366 1 98.38 97 SER A O 1
ATOM 738 N N . ARG A 1 98 ? 8.875 16.281 -2.332 1 98.12 98 ARG A N 1
ATOM 739 C CA . ARG A 1 98 ? 9.43 17.438 -3.01 1 98.12 98 ARG A CA 1
ATOM 740 C C . ARG A 1 98 ? 8.383 18.531 -3.17 1 98.12 98 ARG A C 1
ATOM 742 O O . ARG A 1 98 ? 8.633 19.688 -2.828 1 98.12 98 ARG A O 1
ATOM 749 N N . ILE A 1 99 ? 7.23 18.172 -3.625 1 98.06 99 ILE A N 1
ATOM 750 C CA . ILE A 1 99 ? 6.254 19.156 -4.09 1 98.06 99 ILE A CA 1
ATOM 751 C C . ILE A 1 99 ? 5.336 19.562 -2.938 1 98.06 99 ILE A C 1
ATOM 753 O O . ILE A 1 99 ? 5.004 20.734 -2.781 1 98.06 99 ILE A O 1
ATOM 757 N N . ILE A 1 100 ? 4.949 18.609 -2.105 1 96.69 100 ILE A N 1
ATOM 758 C CA . ILE A 1 100 ? 3.945 18.875 -1.08 1 96.69 100 ILE A CA 1
ATOM 759 C C . ILE A 1 100 ? 4.633 19.25 0.231 1 96.69 100 ILE A C 1
ATOM 761 O O . ILE A 1 100 ? 4.332 20.297 0.816 1 96.69 100 ILE A O 1
ATOM 765 N N . ILE A 1 101 ? 5.613 18.469 0.589 1 96.06 101 ILE A N 1
ATOM 766 C CA . ILE A 1 101 ? 6.27 18.672 1.876 1 96.06 101 ILE A CA 1
ATOM 767 C C . ILE A 1 101 ? 7.355 19.75 1.736 1 96.06 101 ILE A C 1
ATOM 769 O O . ILE A 1 101 ? 7.535 20.578 2.629 1 96.06 101 ILE A O 1
ATOM 773 N N . GLY A 1 102 ? 8.055 19.766 0.634 1 96.81 102 GLY A N 1
ATOM 774 C CA . GLY A 1 102 ? 9.055 20.781 0.384 1 96.81 102 GLY A CA 1
ATOM 775 C C . GLY A 1 102 ? 10.477 20.312 0.666 1 96.81 102 GLY A C 1
ATOM 776 O O . GLY A 1 102 ? 11.359 21.141 0.933 1 96.81 102 GLY A O 1
ATOM 777 N N . GLY A 1 103 ? 10.688 19.016 0.655 1 96.81 103 GLY A N 1
ATOM 778 C CA . GLY A 1 103 ? 12.008 18.453 0.865 1 96.81 103 GLY A CA 1
ATOM 779 C C . GLY A 1 103 ? 11.969 16.969 1.199 1 96.81 103 GLY A C 1
ATOM 780 O O . GLY A 1 103 ? 10.891 16.391 1.371 1 96.81 103 GLY A O 1
ATOM 781 N N . GLY A 1 104 ? 13.195 16.297 1.152 1 96.81 104 GLY A N 1
ATOM 782 C CA . GLY A 1 104 ? 13.312 14.906 1.591 1 96.81 104 GLY A CA 1
ATOM 783 C C . GLY A 1 104 ? 13.125 13.906 0.466 1 96.81 104 GLY A C 1
ATOM 784 O O . GLY A 1 104 ? 13.016 12.703 0.711 1 96.81 104 GLY A O 1
ATOM 785 N N . GLU A 1 105 ? 12.992 14.289 -0.773 1 98.06 105 GLU A N 1
ATOM 786 C CA . GLU A 1 105 ? 12.727 13.414 -1.909 1 98.06 105 GLU A CA 1
ATOM 787 C C . GLU A 1 105 ? 13.844 12.398 -2.094 1 98.06 105 GLU A C 1
ATOM 789 O O . GLU A 1 105 ? 13.609 11.289 -2.584 1 98.06 105 GLU A O 1
ATOM 794 N N . THR A 1 106 ? 15.094 12.75 -1.67 1 97.38 106 THR A N 1
ATOM 795 C CA . THR A 1 106 ? 16.25 11.883 -1.906 1 97.38 106 THR A CA 1
ATOM 796 C C . THR A 1 106 ? 16.094 10.57 -1.14 1 97.38 106 THR A C 1
ATOM 798 O O . THR A 1 106 ? 16.5 9.516 -1.623 1 97.38 106 THR A O 1
ATOM 801 N N . GLN A 1 107 ? 15.484 10.617 0.049 1 95.75 107 GLN A N 1
ATOM 802 C CA . GLN A 1 107 ? 15.281 9.43 0.867 1 95.75 107 GLN A CA 1
ATOM 803 C C . GLN A 1 107 ? 14.375 8.422 0.163 1 95.75 107 GLN A C 1
ATOM 805 O O . GLN A 1 107 ? 14.414 7.227 0.467 1 95.75 107 GLN A O 1
ATOM 810 N N . HIS A 1 108 ? 13.57 8.883 -0.787 1 98.12 108 HIS A N 1
ATOM 811 C CA . HIS A 1 108 ? 12.68 8.023 -1.551 1 98.12 108 HIS A CA 1
ATOM 812 C C . HIS A 1 108 ? 13.297 7.648 -2.898 1 98.12 108 HIS A C 1
ATOM 814 O O . HIS A 1 108 ? 13.289 6.48 -3.287 1 98.12 108 HIS A O 1
ATOM 820 N N . TRP A 1 109 ? 13.914 8.633 -3.604 1 98.31 109 TRP A N 1
ATOM 821 C CA . TRP A 1 109 ? 14.336 8.477 -4.992 1 98.31 109 TRP A CA 1
ATOM 822 C C . TRP A 1 109 ? 15.672 7.746 -5.074 1 98.31 109 TRP A C 1
ATOM 824 O O . TRP A 1 109 ? 16.141 7.418 -6.168 1 98.31 109 TRP A O 1
ATOM 834 N N . VAL A 1 110 ? 16.312 7.375 -3.953 1 97.62 110 VAL A N 1
ATOM 835 C CA . VAL A 1 110 ? 17.484 6.508 -3.943 1 97.62 110 VAL A CA 1
ATOM 836 C C . VAL A 1 110 ? 17.078 5.09 -4.332 1 97.62 110 VAL A C 1
ATOM 838 O O . VAL A 1 110 ? 17.922 4.297 -4.773 1 97.62 110 VAL A O 1
ATOM 841 N N . PHE A 1 111 ? 15.797 4.719 -4.305 1 98.19 111 PHE A N 1
ATOM 842 C CA . PHE A 1 111 ? 15.359 3.338 -4.484 1 98.19 111 PHE A CA 1
ATOM 843 C C . PHE A 1 111 ? 15 3.068 -5.941 1 98.19 111 PHE A C 1
ATOM 845 O O . PHE A 1 111 ? 15.273 1.987 -6.465 1 98.19 111 PHE A O 1
ATOM 852 N N . PRO A 1 112 ? 14.391 4.008 -6.688 1 98.69 112 PRO A N 1
ATOM 853 C CA . PRO A 1 112 ? 13.961 3.721 -8.055 1 98.69 112 PRO A CA 1
ATOM 854 C C . PRO A 1 112 ? 15.102 3.225 -8.945 1 98.69 112 PRO A C 1
ATOM 856 O O . PRO A 1 112 ? 14.938 2.25 -9.68 1 98.69 112 PRO A O 1
ATOM 859 N N . PRO A 1 113 ? 16.344 3.781 -8.969 1 98.62 113 PRO A N 1
ATOM 860 C CA . PRO A 1 113 ? 17.406 3.221 -9.812 1 98.62 113 PRO A CA 1
ATOM 861 C C . PRO A 1 113 ? 17.703 1.761 -9.492 1 98.62 113 PRO A C 1
ATOM 863 O O . PRO A 1 113 ? 17.875 0.946 -10.398 1 98.62 113 PRO A O 1
ATOM 866 N N . LEU A 1 114 ? 17.766 1.432 -8.227 1 98.31 114 LEU A N 1
ATOM 867 C CA . LEU A 1 114 ? 17.984 0.051 -7.812 1 98.31 114 LEU A CA 1
ATOM 868 C C . LEU A 1 114 ? 16.875 -0.858 -8.32 1 98.31 114 LEU A C 1
ATOM 870 O O . LEU A 1 114 ? 17.156 -1.912 -8.898 1 98.31 114 LEU A O 1
ATOM 874 N N . LEU A 1 115 ? 15.664 -0.464 -8.18 1 98.81 115 LEU A N 1
ATOM 875 C CA . LEU A 1 115 ? 14.516 -1.266 -8.586 1 98.81 115 LEU A CA 1
ATOM 876 C C . LEU A 1 115 ? 14.492 -1.464 -10.094 1 98.81 115 LEU A C 1
ATOM 878 O O . LEU A 1 115 ? 14.188 -2.555 -10.578 1 98.81 115 LEU A O 1
ATOM 882 N N . VAL A 1 116 ? 14.828 -0.388 -10.828 1 98.81 116 VAL A N 1
ATOM 883 C CA . VAL A 1 116 ? 14.828 -0.487 -12.281 1 98.81 116 VAL A CA 1
ATOM 884 C C . VAL A 1 116 ? 15.867 -1.515 -12.734 1 98.81 116 VAL A C 1
ATOM 886 O O . VAL A 1 116 ? 15.586 -2.342 -13.602 1 98.81 116 VAL A O 1
ATOM 889 N N . VAL A 1 117 ? 17.016 -1.512 -12.125 1 98.62 117 VAL A N 1
ATOM 890 C CA . VAL A 1 117 ? 18.062 -2.477 -12.461 1 98.62 117 VAL A CA 1
ATOM 891 C C . VAL A 1 117 ? 17.578 -3.891 -12.164 1 98.62 117 VAL A C 1
ATOM 893 O O . VAL A 1 117 ? 17.75 -4.797 -12.984 1 98.62 117 VAL A O 1
ATOM 896 N N . MET A 1 118 ? 16.953 -4.082 -11.016 1 98.81 118 MET A N 1
ATOM 897 C CA . MET A 1 118 ? 16.438 -5.402 -10.656 1 98.81 118 MET A CA 1
ATOM 898 C C . MET A 1 118 ? 15.367 -5.852 -11.633 1 98.81 118 MET A C 1
ATOM 900 O O . MET A 1 118 ? 15.375 -7 -12.086 1 98.81 118 MET A O 1
ATOM 904 N N . ILE A 1 119 ? 14.484 -4.957 -12 1 98.81 119 ILE A N 1
ATOM 905 C CA . ILE A 1 119 ? 13.359 -5.254 -12.891 1 98.81 119 ILE A CA 1
ATOM 906 C C . ILE A 1 119 ? 13.883 -5.664 -14.266 1 98.81 119 ILE A C 1
ATOM 908 O O . ILE A 1 119 ? 13.492 -6.703 -14.797 1 98.81 119 ILE A O 1
ATOM 912 N N . VAL A 1 120 ? 14.7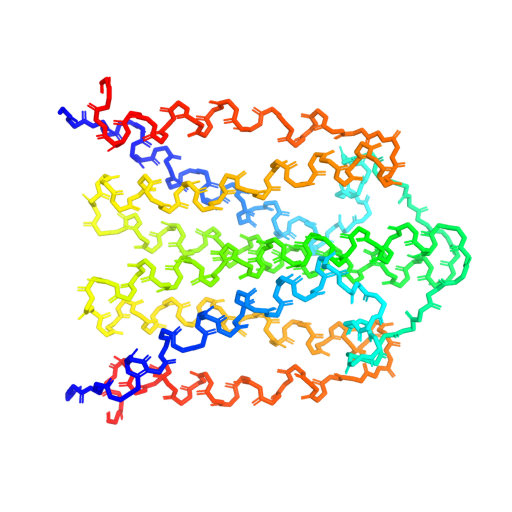73 -4.902 -14.789 1 98.69 120 VAL A N 1
ATOM 913 C CA . VAL A 1 120 ? 15.305 -5.16 -16.125 1 98.69 120 VAL A CA 1
ATOM 914 C C . VAL A 1 120 ? 16.062 -6.488 -16.125 1 98.69 120 VAL A C 1
ATOM 916 O O . VAL A 1 120 ? 15.945 -7.266 -17.078 1 98.69 120 VAL A O 1
ATOM 919 N N . GLY A 1 121 ? 16.797 -6.738 -15.07 1 98.5 121 GLY A N 1
ATOM 920 C CA . GLY A 1 121 ? 17.484 -8.016 -14.945 1 98.5 121 GLY A CA 1
ATOM 921 C C . GLY A 1 121 ? 16.531 -9.195 -14.859 1 98.5 121 GLY A C 1
ATOM 922 O O . GLY A 1 121 ? 16.703 -10.195 -15.562 1 98.5 121 GLY A O 1
ATOM 923 N N . LEU A 1 122 ? 15.531 -9.109 -14.094 1 98.75 122 LEU A N 1
ATOM 924 C CA . LEU A 1 122 ? 14.602 -10.211 -13.867 1 98.75 122 LEU A CA 1
ATOM 925 C C . LEU A 1 122 ? 13.734 -10.461 -15.102 1 98.75 122 LEU A C 1
ATOM 927 O O . LEU A 1 122 ? 13.273 -11.578 -15.328 1 98.75 122 LEU A O 1
ATOM 931 N N . PHE A 1 123 ? 13.555 -9.391 -15.906 1 98.31 123 PHE A N 1
ATOM 932 C CA . PHE A 1 123 ? 12.883 -9.586 -17.188 1 98.31 123 PHE A CA 1
ATOM 933 C C . PHE A 1 123 ? 13.828 -10.219 -18.203 1 98.31 123 PHE A C 1
ATOM 935 O O . PHE A 1 123 ? 13.398 -10.633 -19.281 1 98.31 1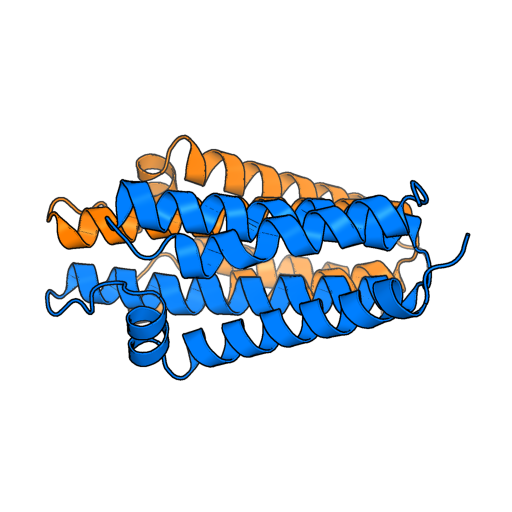23 PHE A O 1
ATOM 942 N N . GLY A 1 124 ? 15.148 -10.242 -17.906 1 97 124 GLY A N 1
ATOM 943 C CA . GLY A 1 124 ? 16.094 -10.961 -18.734 1 97 124 GLY A CA 1
ATOM 944 C C . GLY A 1 124 ? 16.812 -10.062 -19.734 1 97 124 GLY A C 1
ATOM 945 O O . GLY A 1 124 ? 17.25 -10.531 -20.797 1 97 124 GLY A O 1
ATOM 946 N N . TYR A 1 125 ? 16.844 -8.773 -19.406 1 96.12 125 TYR A N 1
ATOM 947 C CA . TYR A 1 125 ? 17.453 -7.855 -20.359 1 96.12 125 TYR A CA 1
ATOM 948 C C . TYR A 1 125 ? 18.969 -7.812 -20.188 1 96.12 125 TYR A C 1
ATOM 950 O O . TYR A 1 125 ? 19.672 -7.172 -20.969 1 96.12 125 TYR A O 1
ATOM 958 N N . PHE A 1 126 ? 19.469 -8.445 -19.109 1 93.12 126 PHE A N 1
ATOM 959 C CA . PHE A 1 126 ? 20.891 -8.711 -18.969 1 93.12 126 PHE A CA 1
ATOM 960 C C . PHE A 1 126 ? 21.141 -9.969 -18.141 1 93.12 126 PHE A C 1
ATOM 962 O O . PHE A 1 126 ? 20.234 -10.445 -17.453 1 93.12 126 PHE A O 1
ATOM 969 N N . MET B 1 1 ? -12.227 -28.156 -3.113 1 82.06 1 MET B N 1
ATOM 970 C CA . MET B 1 1 ? -13.25 -27.641 -4.027 1 82.06 1 MET B CA 1
ATOM 971 C C . MET B 1 1 ? -12.812 -26.328 -4.656 1 82.06 1 MET B C 1
ATOM 973 O O . MET B 1 1 ? -12.141 -25.516 -4.012 1 82.06 1 MET B O 1
ATOM 977 N N . SER B 1 2 ? -12.992 -26.203 -5.922 1 92.69 2 SER B N 1
ATOM 978 C CA . SER B 1 2 ? -12.656 -24.984 -6.656 1 92.69 2 SER B CA 1
ATOM 979 C C . SER B 1 2 ? -13.719 -23.906 -6.465 1 92.69 2 SER B C 1
ATOM 981 O O . SER B 1 2 ? -14.898 -24.219 -6.301 1 92.69 2 SER B O 1
ATOM 983 N N . HIS B 1 3 ? -13.344 -22.656 -6.34 1 97.69 3 HIS B N 1
ATOM 984 C CA . HIS B 1 3 ? -14.227 -21.516 -6.152 1 97.69 3 HIS B CA 1
ATOM 985 C C . HIS B 1 3 ? -14.008 -20.469 -7.234 1 97.69 3 HIS B C 1
ATOM 987 O O . HIS B 1 3 ? -13.539 -19.359 -6.949 1 97.69 3 HIS B O 1
ATOM 993 N N . PRO B 1 4 ? -14.453 -20.719 -8.484 1 97.25 4 PRO B N 1
ATOM 994 C CA . PRO B 1 4 ? -14.156 -19.797 -9.586 1 97.25 4 PRO B CA 1
ATOM 995 C C . PRO B 1 4 ? -14.781 -18.422 -9.391 1 97.25 4 PRO B C 1
ATOM 997 O O . PRO B 1 4 ? -14.203 -17.406 -9.797 1 97.25 4 PRO B O 1
ATOM 1000 N N . ILE B 1 5 ? -15.969 -18.391 -8.875 1 97.62 5 ILE B N 1
ATOM 1001 C CA . ILE B 1 5 ? -16.625 -17.109 -8.656 1 97.62 5 ILE B CA 1
ATOM 1002 C C . ILE B 1 5 ? -15.844 -16.281 -7.641 1 97.62 5 ILE B C 1
ATOM 1004 O O . ILE B 1 5 ? -15.562 -15.102 -7.863 1 97.62 5 ILE B O 1
ATOM 1008 N N . ILE B 1 6 ? -15.484 -16.922 -6.496 1 98.44 6 ILE B N 1
ATOM 1009 C CA . ILE B 1 6 ? -14.719 -16.234 -5.457 1 98.44 6 ILE B CA 1
ATOM 1010 C C . ILE B 1 6 ? -13.344 -15.852 -5.996 1 98.44 6 ILE B C 1
ATOM 1012 O O . ILE B 1 6 ? -12.883 -14.727 -5.793 1 98.44 6 ILE B O 1
ATOM 1016 N N . PHE B 1 7 ? -12.742 -16.719 -6.746 1 98.69 7 PHE B N 1
ATOM 1017 C CA . PHE B 1 7 ? -11.414 -16.484 -7.289 1 98.69 7 PHE B CA 1
ATOM 1018 C C . PHE B 1 7 ? -11.43 -15.297 -8.25 1 98.69 7 PHE B C 1
ATOM 1020 O O . PHE B 1 7 ? -10.625 -14.375 -8.117 1 98.69 7 PHE B O 1
ATOM 1027 N N . ASN B 1 8 ? -12.359 -15.273 -9.195 1 98.56 8 ASN B N 1
ATOM 1028 C CA . ASN B 1 8 ? -12.43 -14.164 -10.141 1 98.56 8 ASN B CA 1
ATOM 1029 C C . ASN B 1 8 ? -12.898 -12.883 -9.469 1 98.56 8 ASN B C 1
ATOM 1031 O O . ASN B 1 8 ? -12.547 -11.781 -9.906 1 98.56 8 ASN B O 1
ATOM 1035 N N . GLY B 1 9 ? -13.719 -13.031 -8.367 1 98.62 9 GLY B N 1
ATOM 1036 C CA . GLY B 1 9 ? -14.086 -11.883 -7.559 1 98.62 9 GLY B CA 1
ATOM 1037 C C . GLY B 1 9 ? -12.883 -11.18 -6.945 1 98.62 9 GLY B C 1
ATOM 1038 O O . GLY B 1 9 ? -12.922 -9.969 -6.711 1 98.62 9 GLY B O 1
ATOM 1039 N N . SER B 1 10 ? -11.828 -11.938 -6.668 1 98.56 10 SER B N 1
ATOM 1040 C CA . SER B 1 10 ? -10.609 -11.344 -6.129 1 98.56 10 SER B CA 1
ATOM 1041 C C . SER B 1 10 ? -9.992 -10.359 -7.113 1 98.56 10 SER B C 1
ATOM 1043 O O . SER B 1 10 ? -9.422 -9.344 -6.711 1 98.56 10 SER B O 1
ATOM 1045 N N . LEU B 1 11 ? -10.047 -10.672 -8.438 1 98.62 11 LEU B N 1
ATOM 1046 C CA . LEU B 1 11 ? -9.617 -9.703 -9.438 1 98.62 11 LEU B CA 1
ATOM 1047 C C . LEU B 1 11 ? -10.469 -8.438 -9.375 1 98.62 11 LEU B C 1
ATOM 1049 O O . LEU B 1 11 ? -9.953 -7.324 -9.484 1 98.62 11 LEU B O 1
ATOM 1053 N N . GLY B 1 12 ? -11.773 -8.648 -9.227 1 98.44 12 GLY B N 1
ATOM 1054 C CA . GLY B 1 12 ? -12.664 -7.516 -9.055 1 98.44 12 GLY B CA 1
ATOM 1055 C C . GLY B 1 12 ? -12.281 -6.629 -7.887 1 98.44 12 GLY B C 1
ATOM 1056 O O . GLY B 1 12 ? -12.297 -5.402 -8 1 98.44 12 GLY B O 1
ATOM 1057 N N . LEU B 1 13 ? -11.938 -7.242 -6.77 1 98.12 13 LEU B N 1
ATOM 1058 C CA . LEU B 1 13 ? -11.5 -6.496 -5.594 1 98.12 13 LEU B CA 1
ATOM 1059 C C . LEU B 1 13 ? -10.211 -5.738 -5.875 1 98.12 13 LEU B C 1
ATOM 1061 O O . LEU B 1 13 ? -10.062 -4.582 -5.469 1 98.12 13 LEU B O 1
ATOM 1065 N N . GLY B 1 14 ? -9.273 -6.426 -6.551 1 98.44 14 GLY B N 1
ATOM 1066 C CA . GLY B 1 14 ? -8.047 -5.754 -6.945 1 98.44 14 GLY B CA 1
ATOM 1067 C C . GLY B 1 14 ? -8.281 -4.523 -7.801 1 98.44 14 GLY B C 1
ATOM 1068 O O . GLY B 1 14 ? -7.695 -3.467 -7.559 1 98.44 14 GLY B O 1
ATOM 1069 N N . LEU B 1 15 ? -9.148 -4.617 -8.766 1 98.69 15 LEU B N 1
ATOM 1070 C CA . LEU B 1 15 ? -9.445 -3.504 -9.656 1 98.69 15 LEU B CA 1
ATOM 1071 C C . LEU B 1 15 ? -10.188 -2.395 -8.914 1 98.69 15 LEU B C 1
ATOM 1073 O O . LEU B 1 15 ? -9.992 -1.212 -9.211 1 98.69 15 LEU B O 1
ATOM 1077 N N . MET B 1 16 ? -11.039 -2.803 -8.023 1 98.25 16 MET B N 1
ATOM 1078 C CA . MET B 1 16 ? -11.734 -1.815 -7.199 1 98.25 16 MET B CA 1
ATOM 1079 C C . MET B 1 16 ? -10.742 -0.982 -6.395 1 98.25 16 MET B C 1
ATOM 1081 O O . MET B 1 16 ? -10.859 0.243 -6.336 1 98.25 16 MET B O 1
ATOM 1085 N N . ILE B 1 17 ? -9.797 -1.647 -5.809 1 98.31 17 ILE B N 1
ATOM 1086 C CA . ILE B 1 17 ? -8.828 -0.938 -4.977 1 98.31 17 ILE B CA 1
ATOM 1087 C C .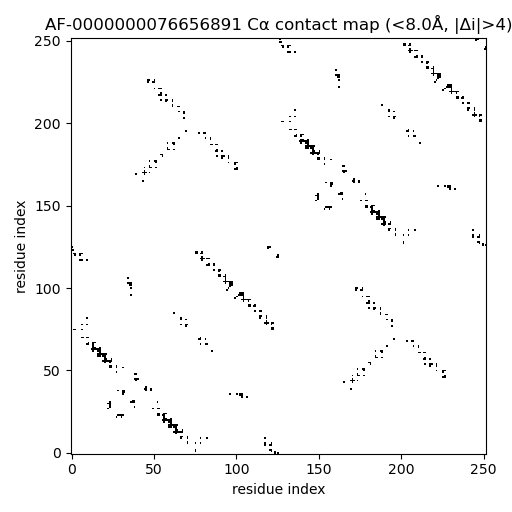 ILE B 1 17 ? -7.973 -0.023 -5.848 1 98.31 17 ILE B C 1
ATOM 1089 O O . ILE B 1 17 ? -7.598 1.073 -5.426 1 98.31 17 ILE B O 1
ATOM 1093 N N . VAL B 1 18 ? -7.664 -0.412 -7.055 1 98.88 18 VAL B N 1
ATOM 1094 C CA . VAL B 1 18 ? -6.984 0.453 -8.016 1 98.88 18 VAL B CA 1
ATOM 1095 C C . VAL B 1 18 ? -7.84 1.687 -8.297 1 98.88 18 VAL B C 1
ATOM 1097 O O . VAL B 1 18 ? -7.34 2.812 -8.289 1 98.88 18 VAL B O 1
ATOM 1100 N N . GLY B 1 19 ? -9.117 1.488 -8.531 1 98.69 19 GLY B N 1
ATOM 1101 C CA . GLY B 1 19 ? -10.023 2.596 -8.773 1 98.69 19 GLY B CA 1
ATOM 1102 C C . GLY B 1 19 ? -10.102 3.57 -7.617 1 98.69 19 GLY B C 1
ATOM 1103 O O . GLY B 1 19 ? -10.125 4.785 -7.82 1 98.69 19 GLY B O 1
ATOM 1104 N N . LEU B 1 20 ? -10.141 3.037 -6.43 1 98.31 20 LEU B N 1
ATOM 1105 C CA . LEU B 1 20 ? -10.156 3.891 -5.25 1 98.31 20 LEU B CA 1
ATOM 1106 C C . LEU B 1 20 ? -8.867 4.703 -5.148 1 98.31 20 LEU B C 1
ATOM 1108 O O . LEU B 1 20 ? -8.898 5.883 -4.789 1 98.31 20 LEU B O 1
ATOM 1112 N N . GLY B 1 21 ? -7.766 4.047 -5.453 1 98.75 21 GLY B N 1
ATOM 1113 C CA . GLY B 1 21 ? -6.5 4.758 -5.453 1 98.75 21 GLY B CA 1
ATOM 1114 C C . GLY B 1 21 ? -6.453 5.898 -6.453 1 98.75 21 GLY B C 1
ATOM 1115 O O . GLY B 1 21 ? -5.973 6.992 -6.137 1 98.75 21 GLY B O 1
ATOM 1116 N N . LEU B 1 22 ? -6.914 5.633 -7.656 1 98.81 22 LEU B N 1
ATOM 1117 C CA . LEU B 1 22 ? -6.969 6.664 -8.688 1 98.81 22 LEU B CA 1
ATOM 1118 C C . LEU B 1 22 ? -7.84 7.832 -8.234 1 98.81 22 LEU B C 1
ATOM 1120 O O . LEU B 1 22 ? -7.477 8.992 -8.438 1 98.81 22 LEU B O 1
ATOM 1124 N N . ASN B 1 23 ? -8.977 7.539 -7.629 1 98.62 23 ASN B N 1
ATOM 1125 C CA . ASN B 1 23 ? -9.859 8.594 -7.145 1 98.62 23 ASN B CA 1
ATOM 1126 C C . ASN B 1 23 ? -9.172 9.461 -6.094 1 98.62 23 ASN B C 1
ATOM 1128 O O . ASN B 1 23 ? -9.281 10.688 -6.129 1 98.62 23 ASN B O 1
ATOM 1132 N N . ALA B 1 24 ? -8.484 8.852 -5.148 1 98.62 24 ALA B N 1
ATOM 1133 C CA . ALA B 1 24 ? -7.809 9.586 -4.086 1 98.62 24 ALA B CA 1
ATOM 1134 C C . ALA B 1 24 ? -6.746 10.523 -4.656 1 98.62 24 ALA B C 1
ATOM 1136 O O . ALA B 1 24 ? -6.543 11.625 -4.145 1 98.62 24 ALA B O 1
ATOM 1137 N N . ILE B 1 25 ? -6.09 10.109 -5.711 1 98.62 25 ILE B N 1
ATOM 1138 C CA . ILE B 1 25 ? -5.016 10.898 -6.309 1 98.62 25 ILE B CA 1
ATOM 1139 C C . ILE B 1 25 ? -5.609 12.047 -7.121 1 98.62 25 ILE B C 1
ATOM 1141 O O . ILE B 1 25 ? -5.121 13.172 -7.055 1 98.62 25 ILE B O 1
ATOM 1145 N N . LEU B 1 26 ? -6.699 11.812 -7.852 1 98.5 26 LEU B N 1
ATOM 1146 C CA . LEU B 1 26 ? -7.234 12.781 -8.797 1 98.5 26 LEU B CA 1
ATOM 1147 C C . LEU B 1 26 ? -8.234 13.711 -8.117 1 98.5 26 LEU B C 1
ATOM 1149 O O . LEU B 1 26 ? -8.352 14.883 -8.5 1 98.5 26 LEU B O 1
ATOM 1153 N N . ARG B 1 27 ? -8.961 13.211 -7.129 1 98.56 27 ARG B N 1
ATOM 1154 C CA . ARG B 1 27 ? -9.984 13.969 -6.418 1 98.56 27 ARG B CA 1
ATOM 1155 C C . ARG B 1 27 ? -9.844 13.797 -4.91 1 98.56 27 ARG B C 1
ATOM 1157 O O . ARG B 1 27 ? -10.773 13.344 -4.242 1 98.56 27 ARG B O 1
ATOM 1164 N N . PRO B 1 28 ? -8.703 14.328 -4.383 1 98.19 28 PRO B N 1
ATOM 1165 C CA . PRO B 1 28 ? -8.375 14.055 -2.982 1 98.19 28 PRO B CA 1
ATOM 1166 C C . PRO B 1 28 ? -9.445 14.57 -2.018 1 98.19 28 PRO B C 1
ATOM 1168 O O . PRO B 1 28 ? -9.812 13.875 -1.071 1 98.19 28 PRO B O 1
ATOM 1171 N N . ASN B 1 29 ? -10.047 15.789 -2.266 1 97.56 29 ASN B N 1
ATOM 1172 C CA . ASN B 1 29 ? -11.047 16.328 -1.351 1 97.56 29 ASN B CA 1
ATOM 1173 C C . ASN B 1 29 ? -12.336 15.508 -1.394 1 97.56 29 ASN B C 1
ATOM 1175 O O . ASN B 1 29 ? -12.953 15.258 -0.357 1 97.56 29 ASN B O 1
ATOM 1179 N N . ASP B 1 30 ? -12.734 15.102 -2.533 1 97.88 30 ASP B N 1
ATOM 1180 C CA . ASP B 1 30 ? -13.906 14.25 -2.672 1 97.88 30 ASP B CA 1
ATOM 1181 C C . ASP B 1 30 ? -13.719 12.93 -1.929 1 97.88 30 ASP B C 1
ATOM 1183 O O . ASP B 1 30 ? -14.633 12.453 -1.256 1 97.88 30 ASP B O 1
ATOM 1187 N N . HIS B 1 31 ? -12.508 12.336 -2.08 1 97.62 31 HIS B N 1
ATOM 1188 C CA . HIS B 1 31 ? -12.219 11.055 -1.444 1 97.62 31 HIS B CA 1
ATOM 1189 C C . HIS B 1 31 ? -12.242 11.18 0.076 1 97.62 31 HIS B C 1
ATOM 1191 O O . HIS B 1 31 ? -12.82 10.336 0.762 1 97.62 31 HIS B O 1
ATOM 1197 N N . LEU B 1 32 ? -11.672 12.211 0.564 1 96.75 32 LEU B N 1
ATOM 1198 C CA . LEU B 1 32 ? -11.68 12.453 2.002 1 96.75 32 LEU B CA 1
ATOM 1199 C C . LEU B 1 32 ? -13.102 12.594 2.523 1 96.75 32 LEU B C 1
ATOM 1201 O O . LEU B 1 32 ? -13.453 12.031 3.562 1 96.75 32 LEU B O 1
ATOM 1205 N N . GLN B 1 33 ? -13.883 13.367 1.808 1 96.06 33 GLN B N 1
ATOM 1206 C CA . GLN B 1 33 ? -15.266 13.602 2.217 1 96.06 33 GLN B CA 1
ATOM 1207 C C . GLN B 1 33 ? -16.047 12.297 2.285 1 96.06 33 GLN B C 1
ATOM 1209 O O . GLN B 1 33 ? -16.812 12.07 3.227 1 96.06 33 GLN B O 1
ATOM 1214 N N . ARG B 1 34 ? -15.875 11.461 1.347 1 95.12 34 ARG B N 1
ATOM 1215 C CA . ARG B 1 34 ? -16.562 10.172 1.31 1 95.12 34 ARG B CA 1
ATOM 1216 C C . ARG B 1 34 ? -16.125 9.289 2.473 1 95.12 34 ARG B C 1
ATOM 1218 O O . ARG B 1 34 ? -16.906 8.461 2.953 1 95.12 34 ARG B O 1
ATOM 1225 N N . LEU B 1 35 ? -14.906 9.461 2.906 1 95.38 35 LEU B N 1
ATOM 1226 C CA . LEU B 1 35 ? -14.391 8.695 4.027 1 95.38 35 LEU B CA 1
ATOM 1227 C C . LEU B 1 35 ? -14.695 9.383 5.352 1 95.38 35 LEU B C 1
ATOM 1229 O O . LEU B 1 35 ? -14.289 8.906 6.414 1 95.38 35 LEU B O 1
ATOM 1233 N N . GLU B 1 36 ? -15.336 10.547 5.27 1 96.38 36 GLU B N 1
ATOM 1234 C CA . GLU B 1 36 ? -15.734 11.336 6.434 1 96.38 36 GLU B CA 1
ATOM 1235 C C . GLU B 1 36 ? -14.508 11.906 7.156 1 96.38 36 GLU B C 1
ATOM 1237 O O . GLU B 1 36 ? -14.516 12.031 8.383 1 96.38 36 GLU B O 1
ATOM 1242 N N . PHE B 1 37 ? -13.453 12.078 6.41 1 96.25 37 PHE B N 1
ATOM 1243 C CA . PHE B 1 37 ? -12.32 12.844 6.906 1 96.25 37 PHE B CA 1
ATOM 1244 C C . PHE B 1 37 ? -12.57 14.336 6.773 1 96.25 37 PHE B C 1
ATOM 1246 O O . PHE B 1 37 ? -13.211 14.781 5.82 1 96.25 37 PHE B O 1
ATOM 1253 N N . PRO B 1 38 ? -12.078 15.078 7.719 1 96.44 38 PRO B N 1
ATOM 1254 C CA . PRO B 1 38 ? -12.203 16.531 7.527 1 96.44 38 PRO B CA 1
ATOM 1255 C C . PRO B 1 38 ? -11.367 17.031 6.355 1 96.44 38 PRO B C 1
ATOM 1257 O O . PRO B 1 38 ? -10.32 16.469 6.047 1 96.44 38 PRO B O 1
ATOM 1260 N N . ILE B 1 39 ? -11.844 18.062 5.715 1 96.75 39 ILE B N 1
ATOM 1261 C CA . ILE B 1 39 ? -11.078 18.781 4.703 1 96.75 39 ILE B CA 1
ATOM 1262 C C . ILE B 1 39 ? -10.375 19.984 5.34 1 96.75 39 ILE B C 1
ATOM 1264 O O . ILE B 1 39 ? -11.008 20.984 5.652 1 96.75 39 ILE B O 1
ATOM 1268 N N . PRO B 1 40 ? -9.086 19.844 5.461 1 96.31 40 PRO B N 1
ATOM 1269 C CA . PRO B 1 40 ? -8.406 20.891 6.227 1 96.31 40 PRO B CA 1
ATOM 1270 C C . PRO B 1 40 ? -8.195 22.172 5.418 1 96.31 40 PRO B C 1
ATOM 1272 O O . PRO B 1 40 ? -8 22.109 4.199 1 96.31 40 PRO B O 1
ATOM 1275 N N . THR B 1 41 ? -8.172 23.312 6.156 1 94.56 41 THR B N 1
ATOM 1276 C CA . THR B 1 41 ? -7.902 24.609 5.547 1 94.56 41 THR B CA 1
ATOM 1277 C C . THR B 1 41 ? -6.57 25.172 6.031 1 94.56 41 THR B C 1
ATOM 1279 O O . THR B 1 41 ? -5.957 26 5.359 1 94.56 41 THR B O 1
ATOM 1282 N N . GLU B 1 42 ? -6.09 24.703 7.219 1 96.31 42 GLU B N 1
ATOM 1283 C CA . GLU B 1 42 ? -4.801 25.141 7.738 1 96.31 42 GLU B CA 1
ATOM 1284 C C . GLU B 1 42 ? -3.648 24.578 6.918 1 96.31 42 GLU B C 1
ATOM 1286 O O . GLU B 1 42 ? -3.686 23.406 6.512 1 96.31 42 GLU B O 1
ATOM 1291 N N . PRO B 1 43 ? -2.646 25.359 6.715 1 95.56 43 PRO B N 1
ATOM 1292 C CA . PRO B 1 43 ? -1.612 25.016 5.734 1 95.56 43 PRO B CA 1
ATOM 1293 C C . PRO B 1 43 ? -0.957 23.672 6.016 1 95.56 43 PRO B C 1
ATOM 1295 O O . PRO B 1 43 ? -0.868 22.828 5.121 1 95.56 43 PRO B O 1
ATOM 1298 N N . LEU B 1 44 ? -0.527 23.422 7.211 1 96.5 44 LEU B N 1
ATOM 1299 C CA . LEU B 1 44 ? 0.192 22.188 7.496 1 96.5 44 LEU B CA 1
ATOM 1300 C C . LEU B 1 44 ? -0.745 20.984 7.434 1 96.5 44 LEU B C 1
ATOM 1302 O O . LEU B 1 44 ? -0.368 19.922 6.934 1 96.5 44 LEU B O 1
ATOM 1306 N N . ALA B 1 45 ? -1.96 21.141 7.934 1 96.94 45 ALA B N 1
ATOM 1307 C CA . ALA B 1 45 ? -2.947 20.062 7.848 1 96.94 45 ALA B CA 1
ATOM 1308 C C . ALA B 1 45 ? -3.301 19.766 6.395 1 96.94 45 ALA B C 1
ATOM 1310 O O . ALA B 1 45 ? -3.498 18.594 6.031 1 96.94 45 ALA B O 1
ATOM 1311 N N . LYS B 1 46 ? -3.379 20.781 5.621 1 96.5 46 LYS B N 1
ATOM 1312 C CA . LYS B 1 46 ? -3.645 20.609 4.195 1 96.5 46 LYS B CA 1
ATOM 1313 C C . LYS B 1 46 ? -2.52 19.844 3.516 1 96.5 46 LYS B C 1
ATOM 1315 O O . LYS B 1 46 ? -2.775 18.953 2.693 1 96.5 46 LYS B O 1
ATOM 1320 N N . LYS B 1 47 ? -1.338 20.172 3.857 1 96.25 47 LYS B N 1
ATOM 1321 C CA . LYS B 1 47 ? -0.175 19.484 3.312 1 96.25 47 LYS B CA 1
ATOM 1322 C C . LYS B 1 47 ? -0.223 17.984 3.637 1 96.25 47 LYS B C 1
ATOM 1324 O O . LYS B 1 47 ? -0.028 17.141 2.756 1 96.25 47 LYS B O 1
ATOM 1329 N N . PHE B 1 48 ? -0.485 17.672 4.902 1 96.5 48 PHE B N 1
ATOM 1330 C CA . PHE B 1 48 ? -0.505 16.281 5.32 1 96.5 48 PHE B CA 1
ATOM 1331 C C . PHE B 1 48 ? -1.702 15.555 4.723 1 96.5 48 PHE B C 1
ATOM 1333 O O . PHE B 1 48 ? -1.621 14.359 4.414 1 96.5 48 PHE B O 1
ATOM 1340 N N . SER B 1 49 ? -2.783 16.297 4.582 1 97.56 49 SER B N 1
ATOM 1341 C CA . SER B 1 49 ? -3.955 15.68 3.963 1 97.56 49 SER B CA 1
ATOM 1342 C C . SER B 1 49 ? -3.688 15.328 2.502 1 97.56 49 SER B C 1
ATOM 1344 O O . SER B 1 49 ? -4.066 14.25 2.039 1 97.56 49 SER B O 1
ATOM 1346 N N . LEU B 1 50 ? -3.057 16.156 1.773 1 97.75 50 LEU B N 1
ATOM 1347 C CA . LEU B 1 50 ? -2.727 15.906 0.375 1 97.75 50 LEU B CA 1
ATOM 1348 C C . LEU B 1 50 ? -1.687 14.797 0.254 1 97.75 50 LEU B C 1
ATOM 1350 O O . LEU B 1 50 ? -1.795 13.93 -0.617 1 97.75 50 LEU B O 1
ATOM 1354 N N . ALA B 1 51 ? -0.681 14.844 1.091 1 98.19 51 ALA B N 1
ATOM 1355 C CA . ALA B 1 51 ? 0.304 13.766 1.129 1 98.19 51 ALA B CA 1
ATOM 1356 C C . ALA B 1 51 ? -0.366 12.414 1.386 1 98.19 51 ALA B C 1
ATOM 1358 O O . ALA B 1 51 ? -0.075 11.43 0.704 1 98.19 51 ALA B O 1
ATOM 1359 N N . LEU B 1 52 ? -1.281 12.398 2.369 1 98 52 LEU B N 1
ATOM 1360 C CA . LEU B 1 52 ? -2.02 11.188 2.709 1 98 52 LEU B CA 1
ATOM 1361 C C . LEU B 1 52 ? -2.766 10.641 1.494 1 98 52 LEU B C 1
ATOM 1363 O O . LEU B 1 52 ? -2.678 9.453 1.188 1 98 52 LEU B O 1
ATOM 1367 N N . MET B 1 53 ? -3.414 11.414 0.697 1 98.75 53 MET B N 1
ATOM 1368 C CA . MET B 1 53 ? -4.234 10.969 -0.428 1 98.75 53 MET B CA 1
ATOM 1369 C C . MET B 1 53 ? -3.359 10.43 -1.555 1 98.75 53 MET B C 1
ATOM 1371 O O . MET B 1 53 ? -3.684 9.406 -2.16 1 98.75 53 MET B O 1
ATOM 1375 N N . ARG B 1 54 ? -2.26 11.078 -1.81 1 98.75 54 ARG B N 1
ATOM 1376 C CA . ARG B 1 54 ? -1.372 10.602 -2.869 1 98.75 54 ARG B CA 1
ATOM 1377 C C . ARG B 1 54 ? -0.686 9.305 -2.469 1 98.75 54 ARG B C 1
ATOM 1379 O O . ARG B 1 54 ? -0.606 8.367 -3.268 1 98.75 54 ARG B O 1
ATOM 1386 N N . ILE B 1 55 ? -0.195 9.25 -1.243 1 98.69 55 ILE B N 1
ATOM 1387 C CA . ILE B 1 55 ? 0.543 8.094 -0.741 1 98.69 55 ILE B CA 1
ATOM 1388 C C . ILE B 1 55 ? -0.407 6.914 -0.562 1 98.69 55 ILE B C 1
ATOM 1390 O O . ILE B 1 55 ? -0.081 5.785 -0.938 1 98.69 55 ILE B O 1
ATOM 1394 N N . TRP B 1 56 ? -1.587 7.184 -0.005 1 98.56 56 TRP B N 1
ATOM 1395 C CA . TRP B 1 56 ? -2.646 6.184 0.088 1 98.56 56 TRP B CA 1
ATOM 1396 C C . TRP B 1 56 ? -3.041 5.68 -1.295 1 98.56 56 TRP B C 1
ATOM 1398 O O . TRP B 1 56 ? -3.15 4.469 -1.513 1 98.56 56 TRP B O 1
ATOM 1408 N N . GLY B 1 57 ? -3.223 6.559 -2.213 1 98.88 57 GLY B N 1
ATOM 1409 C CA . GLY B 1 57 ? -3.658 6.211 -3.557 1 98.88 57 GLY B CA 1
ATOM 1410 C C . GLY B 1 57 ? -2.691 5.293 -4.281 1 98.88 57 GLY B C 1
ATOM 1411 O O . GLY B 1 57 ? -3.092 4.258 -4.812 1 98.88 57 GLY B O 1
ATOM 1412 N N . ILE B 1 58 ? -1.416 5.633 -4.285 1 98.94 58 ILE B N 1
ATOM 1413 C CA . ILE B 1 58 ? -0.442 4.871 -5.062 1 98.94 58 ILE B CA 1
ATOM 1414 C C . ILE B 1 58 ? -0.27 3.48 -4.453 1 98.94 58 ILE B C 1
ATOM 1416 O O . ILE B 1 58 ? -0.06 2.502 -5.172 1 98.94 58 ILE B O 1
ATOM 1420 N N . ARG B 1 59 ? -0.365 3.391 -3.145 1 98.94 59 ARG B N 1
ATOM 1421 C CA . ARG B 1 59 ? -0.21 2.082 -2.514 1 98.94 59 ARG B CA 1
ATOM 1422 C C . ARG B 1 59 ? -1.43 1.204 -2.768 1 98.94 59 ARG B C 1
ATOM 1424 O O . ARG B 1 59 ? -1.306 -0.015 -2.902 1 98.94 59 ARG B O 1
ATOM 1431 N N . ASN B 1 60 ? -2.641 1.828 -2.822 1 98.94 60 ASN B N 1
ATOM 1432 C CA . ASN B 1 60 ? -3.809 1.052 -3.227 1 98.94 60 ASN B CA 1
ATOM 1433 C C . ASN B 1 60 ? -3.689 0.567 -4.668 1 98.94 60 ASN B C 1
ATOM 1435 O O . ASN B 1 60 ? -4.023 -0.579 -4.973 1 98.94 60 ASN B O 1
ATOM 1439 N N . ILE B 1 61 ? -3.221 1.378 -5.523 1 98.94 61 ILE B N 1
ATOM 1440 C CA . ILE B 1 61 ? -2.99 0.972 -6.906 1 98.94 61 ILE B CA 1
ATOM 1441 C C . ILE B 1 61 ? -1.981 -0.174 -6.945 1 98.94 61 ILE B C 1
ATOM 1443 O O . ILE B 1 61 ? -2.213 -1.189 -7.605 1 98.94 61 ILE B O 1
ATOM 1447 N N . THR B 1 62 ? -0.888 -0.014 -6.227 1 98.94 62 THR B N 1
ATOM 1448 C CA . THR B 1 62 ? 0.156 -1.033 -6.203 1 98.94 62 THR B CA 1
ATOM 1449 C C . THR B 1 62 ? -0.397 -2.363 -5.699 1 98.94 62 THR B C 1
ATOM 1451 O O . THR B 1 62 ? -0.208 -3.402 -6.336 1 98.94 62 THR B O 1
ATOM 1454 N N . VAL B 1 63 ? -1.148 -2.338 -4.605 1 98.94 63 VAL B N 1
ATOM 1455 C CA . VAL B 1 63 ? -1.696 -3.562 -4.031 1 98.94 63 VAL B CA 1
ATOM 1456 C C . VAL B 1 63 ? -2.699 -4.184 -5 1 98.94 63 VAL B C 1
ATOM 1458 O O . VAL B 1 63 ? -2.701 -5.398 -5.207 1 98.94 63 VAL B O 1
ATOM 1461 N N . GLY B 1 64 ? -3.547 -3.387 -5.625 1 98.94 64 GLY B N 1
ATOM 1462 C CA . GLY B 1 64 ? -4.484 -3.908 -6.609 1 98.94 64 GLY B CA 1
ATOM 1463 C C . GLY B 1 64 ? -3.803 -4.566 -7.793 1 98.94 64 GLY B C 1
ATOM 1464 O O . GLY B 1 64 ? -4.242 -5.617 -8.266 1 98.94 64 GLY B O 1
ATOM 1465 N N . VAL B 1 65 ? -2.758 -3.998 -8.25 1 98.94 65 VAL B N 1
ATOM 1466 C CA . VAL B 1 65 ? -1.996 -4.543 -9.367 1 98.94 65 VAL B CA 1
ATOM 1467 C C . VAL B 1 65 ? -1.33 -5.852 -8.953 1 98.94 65 VAL B C 1
ATOM 1469 O O . VAL B 1 65 ? -1.329 -6.828 -9.703 1 98.94 65 VAL B O 1
ATOM 1472 N N . LEU B 1 66 ? -0.781 -5.906 -7.73 1 98.94 66 LEU B N 1
ATOM 1473 C CA . LEU B 1 66 ? -0.147 -7.129 -7.242 1 98.94 66 LEU B CA 1
ATOM 1474 C C . LEU B 1 66 ? -1.165 -8.258 -7.117 1 98.94 66 LEU B C 1
ATOM 1476 O O . LEU B 1 66 ? -0.874 -9.406 -7.469 1 98.94 66 LEU B O 1
ATOM 1480 N N . ILE B 1 67 ? -2.355 -7.91 -6.648 1 98.88 67 ILE B N 1
ATOM 1481 C CA . ILE B 1 67 ? -3.424 -8.898 -6.562 1 98.88 67 ILE B CA 1
ATOM 1482 C C . ILE B 1 67 ? -3.773 -9.406 -7.961 1 98.88 67 ILE B C 1
ATOM 1484 O O . ILE B 1 67 ? -3.951 -10.609 -8.164 1 98.88 67 ILE B O 1
ATOM 1488 N N . SER B 1 68 ? -3.828 -8.539 -8.914 1 98.81 68 SER B N 1
ATOM 1489 C CA . SER B 1 68 ? -4.137 -8.906 -10.289 1 98.81 68 SER B CA 1
ATOM 1490 C C . SER B 1 68 ? -3.051 -9.797 -10.883 1 98.81 68 SER B C 1
ATOM 1492 O O . SER B 1 68 ? -3.348 -10.742 -11.617 1 98.81 68 SER B O 1
ATOM 1494 N N . ILE B 1 69 ? -1.818 -9.484 -10.586 1 98.69 69 ILE B N 1
ATOM 1495 C CA . ILE B 1 69 ? -0.698 -10.297 -11.055 1 98.69 69 ILE B CA 1
ATOM 1496 C C . ILE B 1 69 ? -0.801 -11.695 -10.461 1 98.69 69 ILE B C 1
ATOM 1498 O O . ILE B 1 69 ? -0.656 -12.695 -11.172 1 98.69 69 ILE B O 1
ATOM 1502 N N . ILE B 1 70 ? -1.097 -11.789 -9.188 1 98.81 70 ILE B N 1
ATOM 1503 C CA . ILE B 1 70 ? -1.211 -13.078 -8.508 1 98.81 70 ILE B CA 1
ATOM 1504 C C . ILE B 1 70 ? -2.391 -13.859 -9.078 1 98.81 70 ILE B C 1
ATOM 1506 O O . ILE B 1 70 ? -2.32 -15.078 -9.227 1 98.81 70 ILE B O 1
ATOM 1510 N N . TRP B 1 71 ? -3.449 -13.133 -9.453 1 98.69 71 TRP B N 1
ATOM 1511 C CA . TRP B 1 71 ? -4.633 -13.742 -10.055 1 98.69 71 TRP B CA 1
ATOM 1512 C C . TRP B 1 71 ? -4.262 -14.508 -11.32 1 98.69 71 TRP B C 1
ATOM 1514 O O . TRP B 1 71 ? -4.82 -15.578 -11.594 1 98.69 71 TRP B O 1
ATOM 1524 N N . THR B 1 72 ? -3.252 -14.086 -12.07 1 98.31 72 THR B N 1
ATOM 1525 C CA . THR B 1 72 ? -2.896 -14.719 -13.336 1 98.31 72 THR B CA 1
ATOM 1526 C C . THR B 1 72 ? -2.297 -16.109 -13.102 1 98.31 72 THR B C 1
ATOM 1528 O O . THR B 1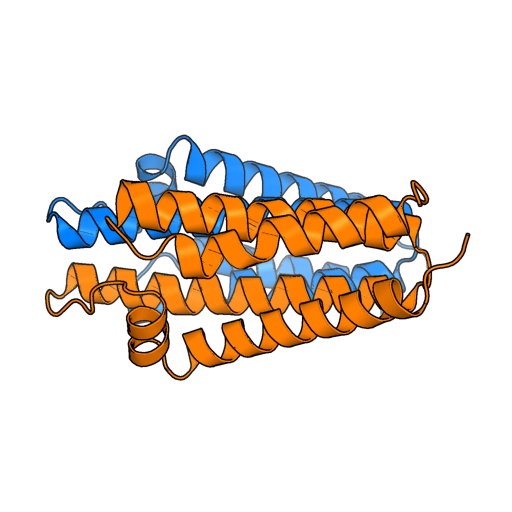 72 ? -2.191 -16.906 -14.031 1 98.31 72 THR B O 1
ATOM 1531 N N . ILE B 1 73 ? -1.874 -16.359 -11.867 1 97.94 73 ILE B N 1
ATOM 1532 C CA . ILE B 1 73 ? -1.246 -17.641 -11.547 1 97.94 73 ILE B CA 1
ATOM 1533 C C . ILE B 1 73 ? -2.309 -18.734 -11.477 1 97.94 73 ILE B C 1
ATOM 1535 O O . ILE B 1 73 ? -2.008 -19.906 -11.68 1 97.94 73 ILE B O 1
ATOM 1539 N N . GLY B 1 74 ? -3.533 -18.344 -11.078 1 98.06 74 GLY B N 1
ATOM 1540 C CA . GLY B 1 74 ? -4.633 -19.297 -11.07 1 98.06 74 GLY B CA 1
ATOM 1541 C C . GLY B 1 74 ? -4.625 -20.203 -9.852 1 98.06 74 GLY B C 1
ATOM 1542 O O . GLY B 1 74 ? -5.23 -21.281 -9.875 1 98.06 74 GLY B O 1
ATOM 1543 N N . ASP B 1 75 ? -3.848 -19.922 -8.812 1 98.38 75 ASP B N 1
ATOM 1544 C CA . ASP B 1 75 ? -3.73 -20.719 -7.594 1 98.38 75 ASP B CA 1
ATOM 1545 C C . ASP B 1 75 ? -4.555 -20.109 -6.461 1 98.38 75 ASP B C 1
ATOM 1547 O O . ASP B 1 75 ? -4.258 -19.016 -5.984 1 98.38 75 ASP B O 1
ATOM 1551 N N . GLU B 1 76 ? -5.594 -20.828 -6.051 1 98.69 76 GLU B N 1
ATOM 1552 C CA . GLU B 1 76 ? -6.531 -20.312 -5.055 1 98.69 76 GLU B CA 1
ATOM 1553 C C . GLU B 1 76 ? -5.852 -20.125 -3.699 1 98.69 76 GLU B C 1
ATOM 1555 O O . GLU B 1 76 ? -6.152 -19.188 -2.971 1 98.69 76 GLU B O 1
ATOM 1560 N N . ASN B 1 77 ? -4.965 -21.078 -3.354 1 98.62 77 ASN B N 1
ATOM 1561 C CA . ASN B 1 77 ? -4.258 -20.938 -2.084 1 98.62 77 ASN B CA 1
ATOM 1562 C C . ASN B 1 77 ? -3.395 -19.688 -2.055 1 98.62 77 ASN B C 1
ATOM 1564 O O . ASN B 1 77 ? -3.369 -18.969 -1.054 1 98.62 77 ASN B O 1
ATOM 1568 N N . LEU B 1 78 ? -2.736 -19.391 -3.188 1 98.56 78 LEU B N 1
ATOM 1569 C CA . LEU B 1 78 ? -1.918 -18.188 -3.305 1 98.56 78 LEU B CA 1
ATOM 1570 C C . LEU B 1 78 ? -2.777 -16.938 -3.205 1 98.56 78 LEU B C 1
ATOM 1572 O O . LEU B 1 78 ? -2.402 -15.977 -2.533 1 98.56 78 LEU B O 1
ATOM 1576 N N . MET B 1 79 ? -3.881 -16.953 -3.84 1 98.75 79 MET B N 1
ATOM 1577 C CA . MET B 1 79 ? -4.785 -15.812 -3.789 1 98.75 79 MET B CA 1
ATOM 1578 C C . MET B 1 79 ? -5.312 -15.602 -2.373 1 98.75 79 MET B C 1
ATOM 1580 O O . MET B 1 79 ? -5.43 -14.461 -1.919 1 98.75 79 MET B O 1
ATOM 1584 N N . ALA B 1 80 ? -5.637 -16.734 -1.685 1 98.94 80 ALA B N 1
ATOM 1585 C CA . ALA B 1 80 ? -6.082 -16.609 -0.298 1 98.94 80 ALA B CA 1
ATOM 1586 C C . ALA B 1 80 ? -5.02 -15.945 0.567 1 98.94 80 ALA B C 1
ATOM 1588 O O . ALA B 1 80 ? -5.336 -15.086 1.392 1 98.94 80 ALA B O 1
ATOM 1589 N N . LYS B 1 81 ? -3.795 -16.328 0.322 1 98.88 81 LYS B N 1
ATOM 1590 C CA . LYS B 1 81 ? -2.693 -15.711 1.048 1 98.88 81 LYS B CA 1
ATOM 1591 C C . LYS B 1 81 ? -2.594 -14.219 0.724 1 98.88 81 LYS B C 1
ATOM 1593 O O . LYS B 1 81 ? -2.396 -13.398 1.619 1 98.88 81 LYS B O 1
ATOM 1598 N N . ALA B 1 82 ? -2.736 -13.883 -0.51 1 98.88 82 ALA B N 1
ATOM 1599 C CA . ALA B 1 82 ? -2.662 -12.492 -0.94 1 98.88 82 ALA B CA 1
ATOM 1600 C C . ALA B 1 82 ? -3.783 -11.664 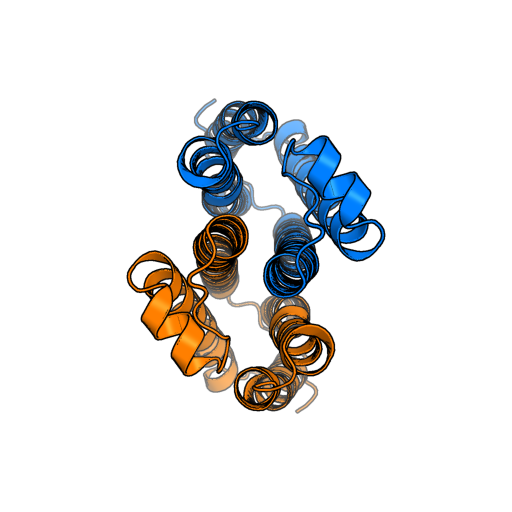-0.317 1 98.88 82 ALA B C 1
ATOM 1602 O O . ALA B 1 82 ? -3.545 -10.57 0.199 1 98.88 82 ALA B O 1
ATOM 1603 N N . LEU B 1 83 ? -4.961 -12.203 -0.341 1 98.94 83 LEU B N 1
ATOM 1604 C CA . LEU B 1 83 ? -6.098 -11.492 0.232 1 98.94 83 LEU B CA 1
ATOM 1605 C C . LEU B 1 83 ? -5.949 -11.359 1.744 1 98.94 83 LEU B C 1
ATOM 1607 O O . LEU B 1 83 ? -6.379 -10.359 2.33 1 98.94 83 LEU B O 1
ATOM 1611 N N . SER B 1 84 ? -5.355 -12.359 2.387 1 98.94 84 SER B N 1
ATOM 1612 C CA . SER B 1 84 ? -5.09 -12.266 3.818 1 98.94 84 SER B CA 1
ATOM 1613 C C . SER B 1 84 ? -4.184 -11.086 4.137 1 98.94 84 SER B C 1
ATOM 1615 O O . SER B 1 84 ? -4.406 -10.367 5.113 1 98.94 84 SER B O 1
ATOM 1617 N N . ALA B 1 85 ? -3.191 -10.898 3.295 1 98.88 85 ALA B N 1
ATOM 1618 C CA . ALA B 1 85 ? -2.312 -9.742 3.473 1 98.88 85 ALA B CA 1
ATOM 1619 C C . ALA B 1 85 ? -3.074 -8.438 3.266 1 98.88 85 ALA B C 1
ATOM 1621 O O . ALA B 1 85 ? -2.92 -7.492 4.043 1 98.88 85 ALA B O 1
ATOM 1622 N N . ALA B 1 86 ? -3.924 -8.375 2.268 1 98.81 86 ALA B N 1
ATOM 1623 C CA . ALA B 1 86 ? -4.664 -7.168 1.928 1 98.81 86 ALA B CA 1
ATOM 1624 C C . ALA B 1 86 ? -5.723 -6.855 2.982 1 98.81 86 ALA B C 1
ATOM 1626 O O . ALA B 1 86 ? -6.129 -5.703 3.143 1 98.81 86 ALA B O 1
ATOM 1627 N N . LEU B 1 87 ? -6.172 -7.895 3.725 1 98.94 87 LEU B N 1
ATOM 1628 C CA . LEU B 1 87 ? -7.195 -7.77 4.758 1 98.94 87 LEU B CA 1
ATOM 1629 C C . LEU B 1 87 ? -6.75 -6.797 5.848 1 98.94 87 LEU B C 1
ATOM 1631 O O . LEU B 1 87 ? -7.578 -6.102 6.438 1 98.94 87 LEU B O 1
ATOM 1635 N N . ALA B 1 88 ? -5.512 -6.668 6.047 1 98.88 88 ALA B N 1
ATOM 1636 C CA . ALA B 1 88 ? -4.977 -5.816 7.109 1 98.88 88 ALA B CA 1
ATOM 1637 C C . ALA B 1 88 ? -5.258 -4.344 6.82 1 98.88 88 ALA B C 1
ATOM 1639 O O . ALA B 1 88 ? -5.375 -3.537 7.746 1 98.88 88 ALA B O 1
ATOM 1640 N N . MET B 1 89 ? -5.441 -3.979 5.543 1 98.88 89 MET B N 1
ATOM 1641 C CA . MET B 1 89 ? -5.555 -2.578 5.145 1 98.88 89 MET B CA 1
ATOM 1642 C C . MET B 1 89 ? -6.891 -1.992 5.586 1 98.88 89 MET B C 1
ATOM 1644 O O . MET B 1 89 ? -6.93 -1.03 6.355 1 98.88 89 MET B O 1
ATOM 1648 N N . PRO B 1 90 ? -7.992 -2.568 5.25 1 98.81 90 PRO B N 1
ATOM 1649 C CA . PRO B 1 90 ? -9.25 -1.965 5.703 1 98.81 90 PRO B CA 1
ATOM 1650 C C . PRO B 1 90 ? -9.453 -2.092 7.211 1 98.81 90 PRO B C 1
ATOM 1652 O O . PRO B 1 90 ? -10.125 -1.257 7.82 1 98.81 90 PRO B O 1
ATOM 1655 N N . ILE B 1 91 ? -8.898 -3.123 7.875 1 98.88 91 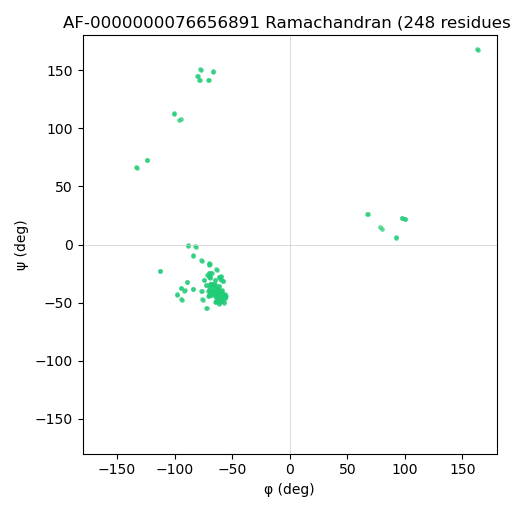ILE B N 1
ATOM 1656 C CA . ILE B 1 91 ? -8.953 -3.211 9.328 1 98.88 91 ILE B CA 1
ATOM 1657 C C . ILE B 1 91 ? -8.242 -2.008 9.945 1 98.88 91 ILE B C 1
ATOM 1659 O O . ILE B 1 91 ? -8.82 -1.302 10.781 1 98.88 91 ILE B O 1
ATOM 1663 N N . THR B 1 92 ? -7.047 -1.766 9.5 1 98.88 92 THR B N 1
ATOM 1664 C CA . THR B 1 92 ? -6.246 -0.66 10.016 1 98.88 92 THR B CA 1
ATOM 1665 C C . THR B 1 92 ? -6.902 0.679 9.695 1 98.88 92 THR B C 1
ATOM 1667 O O . THR B 1 92 ? -6.973 1.564 10.547 1 98.88 92 THR B O 1
ATOM 1670 N N . ASP B 1 93 ? -7.395 0.873 8.453 1 98.75 93 ASP B N 1
ATOM 1671 C CA . ASP B 1 93 ? -8.039 2.121 8.055 1 98.75 93 ASP B CA 1
ATOM 1672 C C . ASP B 1 93 ? -9.25 2.42 8.938 1 98.75 93 ASP B C 1
ATOM 1674 O O . ASP B 1 93 ? -9.5 3.574 9.289 1 98.75 93 ASP B O 1
ATOM 1678 N N . GLY B 1 94 ? -10 1.37 9.266 1 98.69 94 GLY B N 1
ATOM 1679 C CA . GLY B 1 94 ? -11.125 1.572 10.172 1 98.69 94 GLY B CA 1
ATOM 1680 C C . GLY B 1 94 ? -10.711 2.064 11.539 1 98.69 94 GLY B C 1
ATOM 1681 O O . GLY B 1 94 ? -11.344 2.957 12.109 1 98.69 94 GLY B O 1
ATOM 1682 N N . PHE B 1 95 ? -9.68 1.479 12.055 1 98.75 95 PHE B N 1
ATOM 1683 C CA . PHE B 1 95 ? -9.203 1.911 13.367 1 98.75 95 PHE B CA 1
ATOM 1684 C C . PHE B 1 95 ? -8.656 3.334 13.297 1 98.75 95 PHE B C 1
ATOM 1686 O O . PHE B 1 95 ? -8.828 4.113 14.234 1 98.75 95 PHE B O 1
ATOM 1693 N N . VAL B 1 96 ? -7.957 3.693 12.227 1 98.62 96 VAL B N 1
ATOM 1694 C CA . VAL B 1 96 ? -7.484 5.059 12.031 1 98.62 96 VAL B CA 1
ATOM 1695 C C . VAL B 1 96 ? -8.672 6.02 12 1 98.62 96 VAL B C 1
ATOM 1697 O O . VAL B 1 96 ? -8.664 7.055 12.672 1 98.62 96 VAL B O 1
ATOM 1700 N N . SER B 1 97 ? -9.688 5.656 11.242 1 98.38 97 SER B N 1
ATOM 1701 C CA . SER B 1 97 ? -10.883 6.492 11.125 1 98.38 97 SER B CA 1
ATOM 1702 C C . SER B 1 97 ? -11.586 6.645 12.469 1 98.38 97 SER B C 1
ATOM 1704 O O . SER B 1 97 ? -11.938 7.758 12.867 1 98.38 97 SER B O 1
ATOM 1706 N N . ARG B 1 98 ? -11.672 5.598 13.242 1 98.12 98 ARG B N 1
ATOM 1707 C CA . ARG B 1 98 ? -12.398 5.609 14.508 1 98.12 98 ARG B CA 1
ATOM 1708 C C . ARG B 1 98 ? -11.602 6.336 15.594 1 98.12 98 ARG B C 1
ATOM 1710 O O . ARG B 1 98 ? -12.133 7.219 16.266 1 98.12 98 ARG B O 1
ATOM 1717 N N . ILE B 1 99 ? -10.352 6.02 15.711 1 98.12 99 ILE B N 1
ATOM 1718 C CA . ILE B 1 99 ? -9.57 6.426 16.875 1 98.12 99 ILE B CA 1
ATOM 1719 C C . ILE B 1 99 ? -8.891 7.766 16.594 1 98.12 99 ILE B C 1
ATOM 1721 O O . ILE B 1 99 ? -8.844 8.633 17.469 1 98.12 99 ILE B O 1
ATOM 1725 N N . ILE B 1 100 ? -8.391 7.965 15.406 1 96.75 100 ILE B N 1
ATOM 1726 C CA . ILE B 1 100 ? -7.582 9.141 15.109 1 96.75 100 ILE B CA 1
ATOM 1727 C C . ILE B 1 100 ? -8.477 10.242 14.539 1 96.75 100 ILE B C 1
ATOM 1729 O O . ILE B 1 100 ? -8.477 11.375 15.039 1 96.75 100 ILE B O 1
ATOM 1733 N N . ILE B 1 101 ? -9.297 9.867 13.578 1 96.12 101 ILE B N 1
ATOM 1734 C CA . ILE B 1 101 ? -10.117 10.859 12.891 1 96.12 101 ILE B CA 1
ATOM 1735 C C . ILE B 1 101 ? -11.383 11.125 13.703 1 96.12 101 ILE B C 1
ATOM 1737 O O . ILE B 1 101 ? -11.836 12.266 13.805 1 96.12 101 ILE B O 1
ATOM 1741 N N . GLY B 1 102 ? -11.961 10.117 14.305 1 96.88 102 GLY B N 1
ATOM 1742 C CA . GLY B 1 102 ? -13.125 10.289 15.156 1 96.88 102 GLY B CA 1
ATOM 1743 C C . GLY B 1 102 ? -14.43 9.93 14.461 1 96.88 102 GLY B C 1
ATOM 1744 O O . GLY B 1 102 ? -15.492 10.414 14.844 1 96.88 102 GLY B O 1
ATOM 1745 N N . GLY B 1 103 ? -14.352 9.109 13.414 1 96.88 103 GLY B N 1
ATOM 1746 C CA . GLY B 1 103 ? -15.523 8.648 12.695 1 96.88 103 GLY B CA 1
ATOM 1747 C C . GLY B 1 103 ? -15.203 8.078 11.328 1 96.88 103 GLY B C 1
ATOM 1748 O O . GLY B 1 103 ? -14.055 8.109 10.891 1 96.88 103 GLY B O 1
ATOM 1749 N N . GLY B 1 104 ? -16.234 7.387 10.695 1 96.88 104 GLY B N 1
ATOM 1750 C CA . GLY B 1 104 ? -16.109 6.918 9.32 1 96.88 104 GLY B CA 1
ATOM 1751 C C . GLY B 1 104 ? -15.578 5.5 9.227 1 96.88 104 GLY B C 1
ATOM 1752 O O . GLY B 1 104 ? -15.242 5.027 8.141 1 96.88 104 GLY B O 1
ATOM 1753 N N . GLU B 1 105 ? -15.398 4.766 10.289 1 98.06 105 GLU B N 1
ATOM 1754 C CA . GLU B 1 105 ? -14.82 3.426 10.305 1 98.06 105 GLU B CA 1
ATOM 1755 C C . GLU B 1 105 ? -15.656 2.449 9.484 1 98.06 105 GLU B C 1
ATOM 1757 O O . GLU B 1 105 ? -15.133 1.482 8.93 1 98.06 105 GLU B O 1
ATOM 1762 N N . THR B 1 106 ? -17 2.715 9.375 1 97.44 106 THR B N 1
ATOM 1763 C CA . THR B 1 106 ? -17.891 1.778 8.703 1 97.44 106 THR B CA 1
ATOM 1764 C C . THR B 1 106 ? -17.547 1.662 7.223 1 97.44 106 THR B C 1
ATOM 1766 O O . THR B 1 106 ? -17.656 0.583 6.637 1 97.44 106 THR B O 1
ATOM 1769 N N . GLN B 1 107 ? -17.094 2.768 6.609 1 95.81 107 GLN B N 1
ATOM 1770 C CA . GLN B 1 107 ? -16.734 2.77 5.195 1 95.81 107 GLN B CA 1
ATOM 1771 C C . GLN B 1 107 ? -15.547 1.839 4.93 1 95.81 107 GLN B C 1
ATOM 1773 O O . GLN B 1 107 ? -15.352 1.391 3.797 1 95.81 107 GLN B O 1
ATOM 1778 N N . HIS B 1 108 ? -14.766 1.531 5.957 1 98.19 108 HIS B N 1
ATOM 1779 C CA . HIS B 1 108 ? -13.633 0.628 5.836 1 98.19 108 HIS B CA 1
ATOM 1780 C C . HIS B 1 108 ? -13.992 -0.781 6.289 1 98.19 108 HIS B C 1
ATOM 1782 O O . HIS B 1 108 ? -13.688 -1.759 5.602 1 98.19 108 HIS B O 1
ATOM 1788 N N . TRP B 1 109 ? -14.742 -0.904 7.43 1 98.31 109 TRP B N 1
ATOM 1789 C CA . TRP B 1 109 ? -14.961 -2.186 8.094 1 98.31 109 TRP B CA 1
ATOM 1790 C C . TRP B 1 109 ? -16.094 -2.961 7.414 1 98.31 109 TRP B C 1
ATOM 1792 O O . TRP B 1 109 ? -16.344 -4.117 7.762 1 98.31 109 TRP B O 1
ATOM 1802 N N . VAL B 1 110 ? -16.75 -2.432 6.383 1 97.62 110 VAL B N 1
ATOM 1803 C CA . VAL B 1 110 ? -17.688 -3.176 5.559 1 97.62 110 VAL B CA 1
ATOM 1804 C C . VAL B 1 110 ? -16.938 -4.211 4.719 1 97.62 110 VAL B C 1
ATOM 1806 O O . VAL B 1 110 ? -17.531 -5.199 4.277 1 97.62 110 VAL B O 1
ATOM 1809 N N . PHE B 1 111 ? -15.625 -4.117 4.555 1 98.19 111 PHE B N 1
ATOM 1810 C CA . PHE B 1 111 ? -14.875 -4.953 3.625 1 98.19 111 PHE B CA 1
ATOM 1811 C C . PHE B 1 111 ? -14.305 -6.176 4.332 1 98.19 111 PHE B C 1
ATOM 1813 O O . PHE B 1 111 ? -14.273 -7.273 3.768 1 98.19 111 PHE B O 1
ATOM 1820 N N . PRO B 1 112 ? -13.828 -6.086 5.594 1 98.69 112 PRO B N 1
ATOM 1821 C CA . PRO B 1 112 ? -13.203 -7.238 6.246 1 98.69 112 PRO B CA 1
ATOM 1822 C C . PRO B 1 112 ? -14.102 -8.469 6.266 1 98.69 112 PRO B C 1
ATOM 1824 O O . PRO B 1 112 ? -13.648 -9.578 5.957 1 98.69 112 PRO B O 1
ATOM 1827 N N . PRO B 1 113 ? -15.422 -8.445 6.578 1 98.62 113 PRO B N 1
ATOM 1828 C CA . PRO B 1 113 ? -16.234 -9.664 6.531 1 98.62 113 PRO B CA 1
ATOM 1829 C C . PRO B 1 113 ? -16.234 -10.312 5.148 1 98.62 113 PRO B C 1
ATOM 1831 O O . PRO B 1 113 ? -16.125 -11.539 5.039 1 98.62 113 PRO B O 1
ATOM 1834 N N . LEU B 1 114 ? -16.375 -9.508 4.121 1 98.31 114 LEU B N 1
ATOM 1835 C CA . LEU B 1 114 ? -16.344 -10.031 2.76 1 98.31 114 LEU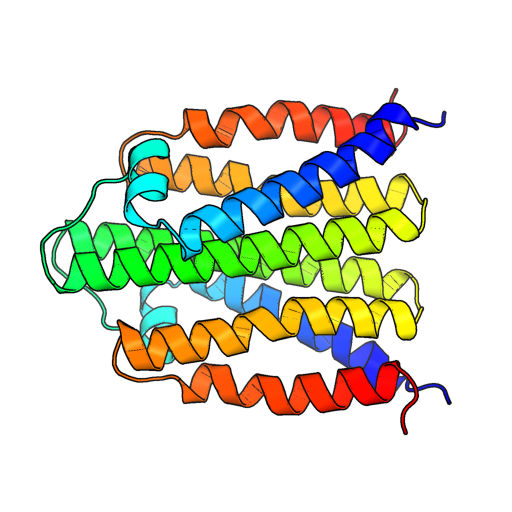 B CA 1
ATOM 1836 C C . LEU B 1 114 ? -15.008 -10.711 2.471 1 98.31 114 LEU B C 1
ATOM 1838 O O . LEU B 1 114 ? -14.977 -11.828 1.958 1 98.31 114 LEU B O 1
ATOM 1842 N N . LEU B 1 115 ? -13.938 -10.109 2.822 1 98.81 115 LEU B N 1
ATOM 1843 C CA . LEU B 1 115 ? -12.602 -10.641 2.561 1 98.81 115 LEU B CA 1
ATOM 1844 C C . LEU B 1 115 ? -12.375 -11.945 3.32 1 98.81 115 LEU B C 1
ATOM 1846 O O . LEU B 1 115 ? -11.781 -12.883 2.785 1 98.81 115 LEU B O 1
ATOM 1850 N N . VAL B 1 116 ? -12.844 -11.977 4.582 1 98.81 116 VAL B N 1
ATOM 1851 C CA . VAL B 1 116 ? -12.656 -13.18 5.387 1 98.81 116 VAL B CA 1
ATOM 1852 C C . VAL B 1 116 ? -13.391 -14.352 4.734 1 98.81 116 VAL B C 1
ATOM 1854 O O . VAL B 1 116 ? -12.852 -15.461 4.645 1 98.81 116 VAL B O 1
ATOM 1857 N N . VAL B 1 117 ? -14.578 -14.125 4.234 1 98.62 117 VAL B N 1
ATOM 1858 C CA . VAL B 1 117 ? -15.344 -15.172 3.566 1 98.62 117 VAL B CA 1
ATOM 1859 C C . VAL B 1 117 ? -14.594 -15.641 2.324 1 98.62 117 VAL B C 1
ATOM 1861 O O . VAL B 1 117 ? -14.469 -16.844 2.086 1 98.62 117 VAL B O 1
ATOM 1864 N N . MET B 1 118 ? -14.078 -14.719 1.542 1 98.81 118 MET B N 1
ATOM 1865 C CA . MET B 1 118 ? -13.328 -15.078 0.34 1 98.81 118 MET B CA 1
ATOM 1866 C C . MET B 1 118 ? -12.078 -15.875 0.694 1 98.81 118 MET B C 1
ATOM 1868 O O . MET B 1 118 ? -11.781 -16.891 0.061 1 98.81 118 MET B O 1
ATOM 1872 N N . ILE B 1 119 ? -11.375 -15.445 1.728 1 98.81 119 ILE B N 1
ATOM 1873 C CA . ILE B 1 119 ? -10.125 -16.062 2.15 1 98.81 119 ILE B CA 1
ATOM 1874 C C . ILE B 1 119 ? -10.391 -17.5 2.6 1 98.81 119 ILE B C 1
ATOM 1876 O O . ILE B 1 119 ? -9.719 -18.438 2.145 1 98.81 119 ILE B O 1
ATOM 1880 N N . VAL B 1 120 ? -11.359 -17.688 3.42 1 98.69 120 VAL B N 1
ATOM 1881 C CA . VAL B 1 120 ? -11.672 -19 3.965 1 98.69 120 VAL B CA 1
ATOM 1882 C C . VAL B 1 120 ? -12.109 -19.938 2.84 1 98.69 120 VAL B C 1
ATOM 1884 O O . VAL B 1 120 ? -11.727 -21.109 2.816 1 98.69 120 VAL B O 1
ATOM 1887 N N . GLY B 1 121 ? -12.891 -19.406 1.917 1 98.5 121 GLY B N 1
ATOM 1888 C CA . GLY B 1 121 ? -13.289 -20.203 0.759 1 98.5 121 GLY B CA 1
ATOM 1889 C C . GLY B 1 121 ? -12.117 -20.594 -0.119 1 98.5 121 GLY B C 1
ATOM 1890 O O . GLY B 1 121 ? -11.992 -21.766 -0.502 1 98.5 121 GLY B O 1
ATOM 1891 N N . LEU B 1 122 ? -11.258 -19.719 -0.412 1 98.75 122 LEU B N 1
ATOM 1892 C CA . LEU B 1 122 ? -10.141 -19.969 -1.314 1 98.75 122 LEU B CA 1
ATOM 1893 C C . LEU B 1 122 ? -9.117 -20.891 -0.669 1 98.75 122 LEU B C 1
ATOM 1895 O O . LEU B 1 122 ? -8.406 -21.625 -1.367 1 98.75 122 LEU B O 1
ATOM 1899 N N . PHE B 1 123 ? -9.078 -20.875 0.684 1 98.31 123 PHE B N 1
ATOM 1900 C CA . PHE B 1 123 ? -8.242 -21.844 1.377 1 98.31 123 PHE B CA 1
ATOM 1901 C C . PHE B 1 123 ? -8.906 -23.219 1.38 1 98.31 123 PHE B C 1
ATOM 1903 O O . PHE B 1 123 ? -8.273 -24.219 1.749 1 98.31 123 PHE B O 1
ATOM 1910 N N . GLY B 1 124 ? -10.219 -23.297 1.044 1 97 124 GLY B N 1
ATOM 1911 C CA . GLY B 1 124 ? -10.883 -24.578 0.873 1 97 124 GLY B CA 1
ATOM 1912 C C . GLY B 1 124 ? -11.656 -25.016 2.1 1 97 124 GLY B C 1
ATOM 1913 O O . GLY B 1 124 ? -11.867 -26.203 2.316 1 97 124 GLY B O 1
ATOM 1914 N N . TYR B 1 125 ? -12.016 -24.031 2.922 1 96.06 125 TYR B N 1
ATOM 1915 C CA . TYR B 1 125 ? -12.711 -24.391 4.152 1 96.06 125 TYR B CA 1
ATOM 1916 C C . TYR B 1 125 ? -14.203 -24.562 3.908 1 96.06 125 TYR B C 1
ATOM 1918 O O . TYR B 1 125 ? -14.945 -24.969 4.805 1 96.06 125 TYR B O 1
ATOM 1926 N N . PHE B 1 126 ? -14.672 -24.172 2.697 1 93.25 126 PHE B N 1
ATOM 1927 C CA . PHE B 1 126 ? -16.016 -24.547 2.244 1 93.25 126 PHE B CA 1
ATOM 1928 C C . PHE B 1 126 ? -16.062 -24.656 0.725 1 93.25 126 PHE B C 1
ATOM 1930 O O . PHE B 1 126 ? -15.156 -24.172 0.036 1 93.25 126 PHE B O 1
#

Solvent-accessible surface area (backbone atoms only — not comparable to full-atom values): 12495 Å² total; per-residue (Å²): 114,89,53,66,67,56,53,55,45,49,42,52,50,13,52,48,36,26,51,53,11,50,41,19,54,76,37,41,68,61,43,33,50,76,46,55,42,83,82,61,81,51,68,66,26,33,38,36,48,53,44,35,26,44,55,51,10,48,47,28,30,29,49,13,51,46,44,41,57,52,53,73,70,71,45,48,55,59,46,20,52,46,48,56,43,54,44,51,44,36,53,49,50,14,50,38,21,43,71,60,72,66,38,47,22,64,82,28,52,67,46,48,64,58,50,51,53,46,28,44,34,38,65,46,76,95,114,87,52,67,68,58,55,56,45,48,42,52,50,15,52,49,36,25,52,52,11,52,40,20,54,77,38,41,70,62,44,31,50,76,47,55,42,83,83,60,81,51,68,65,26,34,38,35,47,52,44,37,26,43,54,52,10,47,47,30,30,30,48,13,50,47,45,42,58,50,54,74,70,71,45,47,56,59,48,19,54,46,47,56,43,54,45,54,43,36,53,50,50,14,48,38,21,43,72,60,71,65,35,47,23,64,82,27,52,67,47,46,65,56,49,51,53,47,28,44,35,38,65,45,77,94

pLDDT: mean 97.85, std 1.85, range [81.94, 98.94]

Radius of gyration: 18.02 Å; Cα contacts (8 Å, |Δi|>4): 393; chains: 2; bounding box: 39×53×37 Å